Protein AF-A0A7W3SYW3-F1 (afdb_monomer_lite)

pLDDT: mean 71.75, std 15.63, range [24.28, 91.75]

Sequence (359 aa):
MAVTDLGRGGVNYNTADTATRKKITQNQAGIASDDAYRQSEIQRALQVIANREAAGQDTSAQQKYLNVNLGYKAPASTPAATTPTASAAPAVSSNSAASASTSQSSELMGMMRQLATRESTPFSYDANSDPAYQAALQRARTNIDQGNSAAQAEMNRRGILNSTITSDRMGEIASNEMGRVETDVLPSLMQAAYQRYMDQENMKNQQLSNLGSVAQMYINEDQRGIDNTNTRAQLTGYLPGGEEAKGLVNQLMSLKQQAETKGVTAAERTKLSNQADGIRAMLSQMGVDASQYGANVNYNTASQVTPTIRTLAGQQLDMSRNDQAFNQQFSQDQFAYQKARDAISDQQWRAQFDQSVRQ

Secondary structure (DSSP, 8-state):
------TTSS--TTTS-HHHHHHHHHHHHHHHH-HHHHHHHHHHHHHHHHHHHHTT---HHHHHIIIIIS------PPPPP----------------SSSHHHHHHHHHHHHHHHHTS--PPP---GGG-HHHHHHHHHHHHHHHHHHHHHHHHHHHTT-TTSHHHHHHHHHHHHHHHHHIIIIIHHHHHHHHHHHHHHHHHHHHHHHHHHHHHHHHHHHHHHHHHHHHHHHHHHHSEEE--HHHHHHHHHHHHHHHHHHSTT--HHHHHHHHHHHHHHHHHHHHTTB-GGGG-TTS-HHHHTTPPPEEEPHHHHHHHHHHHHHHHHHHHHHHHHHHHHHHHHHHHHHHHHHHHHHTT-

Structure (mmCIF, N/CA/C/O backbone):
data_AF-A0A7W3SYW3-F1
#
_entry.id   AF-A0A7W3SYW3-F1
#
loop_
_atom_site.group_PDB
_atom_site.id
_atom_site.type_symbol
_atom_site.label_atom_id
_atom_site.label_alt_id
_atom_site.label_comp_id
_atom_site.label_asym_id
_atom_site.label_entity_id
_atom_site.label_seq_id
_atom_site.pdbx_PDB_ins_code
_atom_site.Cartn_x
_atom_site.Cartn_y
_atom_site.Cartn_z
_atom_site.occupancy
_atom_site.B_iso_or_equiv
_atom_site.auth_seq_id
_atom_site.auth_comp_id
_atom_site.auth_asym_id
_atom_site.auth_atom_id
_atom_site.pdbx_PDB_model_num
ATOM 1 N N . MET A 1 1 ? -20.371 -1.800 -41.221 1.00 32.12 1 MET A N 1
ATOM 2 C CA . MET A 1 1 ? -20.106 -1.390 -39.827 1.00 32.12 1 MET A CA 1
ATOM 3 C C . MET A 1 1 ? -19.963 -2.658 -39.008 1.00 32.12 1 MET A C 1
ATOM 5 O O . MET A 1 1 ? -20.964 -3.303 -38.730 1.00 32.12 1 MET A O 1
ATOM 9 N N . ALA A 1 2 ? -18.728 -3.098 -38.765 1.00 34.31 2 ALA A N 1
ATOM 10 C CA . ALA A 1 2 ? -18.481 -4.278 -37.946 1.00 34.31 2 ALA A CA 1
ATOM 11 C C . ALA A 1 2 ? -18.710 -3.876 -36.490 1.00 34.31 2 ALA A C 1
ATOM 13 O O . ALA A 1 2 ? -17.993 -3.025 -35.968 1.00 34.31 2 ALA A O 1
ATOM 14 N N . VAL A 1 3 ? -19.749 -4.437 -35.876 1.00 34.75 3 VAL A N 1
ATOM 15 C CA . VAL A 1 3 ? -19.977 -4.332 -34.438 1.00 34.75 3 VAL A CA 1
ATOM 16 C C . VAL A 1 3 ? -18.828 -5.091 -33.787 1.00 34.75 3 VAL A C 1
ATOM 18 O O . VAL A 1 3 ? -18.828 -6.319 -33.739 1.00 34.75 3 VAL A O 1
ATOM 21 N N . THR A 1 4 ? -17.786 -4.368 -33.383 1.00 40.31 4 THR A N 1
ATOM 22 C CA . THR A 1 4 ? -16.773 -4.886 -32.475 1.00 40.31 4 THR A CA 1
ATOM 23 C C . THR A 1 4 ? -17.491 -5.185 -31.174 1.00 40.31 4 THR A C 1
ATOM 25 O O . THR A 1 4 ? -17.784 -4.289 -30.385 1.00 40.31 4 THR A O 1
ATOM 28 N N . ASP A 1 5 ? -17.818 -6.460 -30.992 1.00 40.66 5 ASP A N 1
ATOM 29 C CA . ASP A 1 5 ? -18.318 -7.042 -29.754 1.00 40.66 5 ASP A CA 1
ATOM 30 C C . ASP A 1 5 ? -17.212 -6.966 -28.684 1.00 40.66 5 ASP A C 1
ATOM 32 O O . ASP A 1 5 ? -16.560 -7.939 -28.321 1.00 40.66 5 ASP A O 1
ATOM 36 N N . LEU A 1 6 ? -16.934 -5.739 -28.236 1.00 41.66 6 LEU A N 1
ATOM 37 C CA . LEU A 1 6 ? -16.153 -5.399 -27.047 1.00 41.66 6 LEU A CA 1
ATOM 38 C C . LEU A 1 6 ? -17.048 -5.446 -25.795 1.00 41.66 6 LEU A C 1
ATOM 40 O O . LEU A 1 6 ? -16.691 -4.908 -24.742 1.00 41.66 6 LEU A O 1
ATOM 44 N N . GLY A 1 7 ? -18.219 -6.083 -25.900 1.00 38.66 7 GLY A N 1
ATOM 45 C CA . GLY A 1 7 ? -19.102 -6.350 -24.782 1.00 38.66 7 GLY A CA 1
ATOM 46 C C . GLY A 1 7 ? -18.406 -7.309 -23.828 1.00 38.66 7 GLY A C 1
ATOM 47 O O . GLY A 1 7 ? -18.188 -8.469 -24.161 1.00 38.66 7 GLY A O 1
ATOM 48 N N . ARG A 1 8 ? -18.090 -6.820 -22.624 1.00 45.81 8 ARG A N 1
ATOM 49 C CA . ARG A 1 8 ? -17.378 -7.507 -21.525 1.00 45.81 8 ARG A CA 1
ATOM 50 C C . ARG A 1 8 ? -15.861 -7.381 -21.522 1.00 45.81 8 ARG A C 1
ATOM 52 O O . ARG A 1 8 ? -15.195 -8.178 -20.882 1.00 45.81 8 ARG A O 1
ATOM 59 N N . GLY A 1 9 ? -15.282 -6.384 -22.188 1.00 48.09 9 GLY A N 1
ATOM 60 C CA . GLY A 1 9 ? -13.944 -5.902 -21.825 1.00 48.09 9 GLY A CA 1
ATOM 61 C C . GLY A 1 9 ? -12.763 -6.863 -22.017 1.00 48.09 9 GLY A C 1
ATOM 62 O O . GLY A 1 9 ? -11.658 -6.503 -21.626 1.00 48.09 9 GLY A O 1
ATOM 63 N N . GLY A 1 10 ? -12.940 -8.032 -22.628 1.00 54.31 10 GLY A N 1
ATOM 64 C CA . GLY A 1 10 ? -11.870 -8.981 -22.932 1.00 54.31 10 GLY A CA 1
ATOM 65 C C . GLY A 1 10 ? -11.863 -9.357 -24.410 1.00 54.31 10 GLY A C 1
ATOM 66 O O . GLY A 1 10 ? -12.911 -9.413 -25.046 1.00 54.31 10 GLY A O 1
ATOM 67 N N . VAL A 1 11 ? -10.680 -9.631 -24.962 1.00 58.94 11 VAL A N 1
ATOM 68 C CA . VAL A 1 11 ? -10.555 -10.178 -26.319 1.00 58.94 11 VAL A CA 1
ATOM 69 C C . VAL A 1 11 ? -10.952 -11.657 -26.275 1.00 58.94 11 VAL A C 1
ATOM 71 O O . VAL A 1 11 ? -10.325 -12.449 -25.571 1.00 58.94 11 VAL A O 1
ATOM 74 N N . ASN A 1 12 ? -11.984 -12.046 -27.022 1.00 60.69 12 ASN A N 1
ATOM 75 C CA . ASN A 1 12 ? -12.376 -13.447 -27.141 1.00 60.69 12 ASN A CA 1
ATOM 76 C C . ASN A 1 12 ? -11.367 -14.204 -28.022 1.00 60.69 12 ASN A C 1
ATOM 78 O O . ASN A 1 12 ? -11.174 -13.882 -29.192 1.00 60.69 12 ASN A O 1
ATOM 82 N N . TYR A 1 13 ? -10.728 -15.232 -27.460 1.00 55.62 13 TYR A N 1
ATOM 83 C CA . TYR A 1 13 ? -9.686 -16.017 -28.133 1.00 55.62 13 TYR A CA 1
ATOM 84 C C . TYR A 1 13 ? -10.176 -16.679 -29.433 1.00 55.62 13 TYR A C 1
ATOM 86 O O . TYR A 1 13 ? -9.399 -16.859 -30.370 1.00 55.62 13 TYR A O 1
ATOM 94 N N . ASN A 1 14 ? -11.475 -16.986 -29.513 1.00 59.25 14 ASN A N 1
ATOM 95 C CA . ASN A 1 14 ? -12.087 -17.634 -30.672 1.00 59.25 14 ASN A CA 1
ATOM 96 C C . ASN A 1 14 ? -12.361 -16.663 -31.829 1.00 59.25 14 ASN A C 1
ATOM 98 O O . ASN A 1 14 ? -12.508 -17.105 -32.965 1.00 59.25 14 ASN A O 1
ATOM 102 N N . THR A 1 15 ? -12.416 -15.356 -31.557 1.00 65.00 15 THR A N 1
ATOM 103 C CA . THR A 1 15 ? -12.698 -14.312 -32.557 1.00 65.00 15 THR A CA 1
ATOM 104 C C . THR A 1 15 ? -11.534 -13.335 -32.748 1.00 65.00 15 THR A C 1
ATOM 106 O O . THR A 1 15 ? -11.613 -12.440 -33.586 1.00 65.00 15 THR A O 1
ATOM 109 N N . ALA A 1 16 ? -10.448 -13.501 -31.990 1.00 66.12 16 ALA A N 1
ATOM 110 C CA . ALA A 1 16 ? -9.238 -12.700 -32.092 1.00 66.12 16 ALA A CA 1
ATOM 111 C C . ALA A 1 16 ? -8.455 -13.005 -33.377 1.00 66.12 16 ALA A C 1
ATOM 113 O O . ALA A 1 16 ? -8.306 -14.162 -33.784 1.00 66.12 16 ALA A O 1
ATOM 114 N N . ASP A 1 17 ? -7.881 -11.966 -33.982 1.00 78.56 17 ASP A N 1
ATOM 115 C CA . ASP A 1 17 ? -6.981 -12.131 -35.119 1.00 78.56 17 ASP A CA 1
ATOM 116 C C . ASP A 1 17 ? -5.705 -12.916 -34.744 1.00 78.56 17 ASP A C 1
ATOM 118 O O . ASP A 1 17 ? -5.352 -13.139 -33.579 1.00 78.56 17 ASP A O 1
ATOM 122 N N . THR A 1 18 ? -4.993 -13.394 -35.761 1.00 75.00 18 THR A N 1
ATOM 123 C CA . THR A 1 18 ? -3.799 -14.233 -35.579 1.00 75.00 18 THR A CA 1
ATOM 124 C C . THR A 1 18 ? -2.678 -13.511 -34.821 1.00 75.00 18 THR A C 1
ATOM 126 O O . THR A 1 18 ? -1.959 -14.145 -34.047 1.00 75.00 18 THR A O 1
ATOM 129 N N . ALA A 1 19 ? -2.551 -12.189 -34.974 1.00 71.31 19 ALA A N 1
ATOM 130 C CA . ALA A 1 19 ? -1.538 -11.399 -34.276 1.00 71.31 19 ALA A CA 1
ATOM 131 C C . ALA A 1 19 ? -1.844 -11.289 -32.773 1.00 71.31 19 ALA A C 1
ATOM 133 O O . ALA A 1 19 ? -0.957 -11.459 -31.934 1.00 71.31 19 ALA A O 1
ATOM 134 N N . THR A 1 20 ? -3.109 -11.072 -32.426 1.00 66.88 20 THR A N 1
ATOM 135 C CA . THR A 1 20 ? -3.595 -10.973 -31.049 1.00 66.88 20 THR A CA 1
ATOM 136 C C . THR A 1 20 ? -3.506 -12.313 -30.331 1.00 66.88 20 THR A C 1
ATOM 138 O O . THR A 1 20 ? -3.018 -12.370 -29.204 1.00 66.88 20 THR A O 1
ATOM 141 N N . ARG A 1 21 ? -3.853 -13.423 -30.995 1.00 69.69 21 ARG A N 1
ATOM 142 C CA . ARG A 1 21 ? -3.674 -14.774 -30.428 1.00 69.69 21 ARG A CA 1
ATOM 143 C C . ARG A 1 21 ? -2.210 -15.096 -30.127 1.00 69.69 21 ARG A C 1
ATOM 145 O O . ARG A 1 21 ? -1.913 -15.659 -29.070 1.00 69.69 21 ARG A O 1
ATOM 152 N N . LYS A 1 22 ? -1.280 -14.686 -31.000 1.00 72.12 22 LYS A N 1
ATOM 153 C CA . LYS A 1 22 ? 0.166 -14.845 -30.765 1.00 72.12 22 LYS A CA 1
ATOM 154 C C . LYS A 1 22 ? 0.624 -14.058 -29.534 1.00 72.12 22 LYS A C 1
ATOM 156 O O . LYS A 1 22 ? 1.328 -14.617 -28.698 1.00 72.12 22 LYS A O 1
ATOM 161 N N . LYS A 1 23 ? 0.170 -12.809 -29.380 1.00 69.50 23 LYS A N 1
ATOM 162 C CA . LYS A 1 23 ? 0.465 -11.982 -28.196 1.00 69.50 23 LYS A CA 1
ATOM 163 C C . LYS A 1 23 ? -0.094 -12.587 -26.907 1.00 69.50 23 LYS A C 1
ATOM 165 O O . LYS A 1 23 ? 0.620 -12.629 -25.914 1.00 69.50 23 LYS A O 1
ATOM 170 N N . ILE A 1 24 ? -1.325 -13.105 -26.923 1.00 69.31 24 ILE A N 1
ATOM 171 C CA . ILE A 1 24 ? -1.926 -13.768 -25.751 1.00 69.31 24 ILE A CA 1
ATOM 172 C C . ILE A 1 24 ? -1.120 -15.014 -25.361 1.00 69.31 24 ILE A C 1
ATOM 174 O O . ILE A 1 24 ? -0.845 -15.221 -24.185 1.00 69.31 24 ILE A O 1
ATOM 178 N N . THR A 1 25 ? -0.696 -15.808 -26.346 1.00 72.81 25 THR A N 1
ATOM 179 C CA . THR A 1 25 ? 0.091 -17.030 -26.113 1.00 72.81 25 THR A CA 1
ATOM 180 C C . THR A 1 25 ? 1.483 -16.711 -25.558 1.00 72.81 25 THR A C 1
ATOM 182 O O . THR A 1 25 ? 1.942 -17.363 -24.626 1.00 72.81 25 THR A O 1
ATOM 185 N N . GLN A 1 26 ? 2.143 -15.670 -26.078 1.00 72.31 26 GLN A N 1
ATOM 186 C CA . GLN A 1 26 ? 3.425 -15.189 -25.547 1.00 72.31 26 GLN A CA 1
ATOM 187 C C . GLN A 1 26 ? 3.291 -14.657 -24.118 1.00 72.31 26 GLN A C 1
ATOM 189 O O . GLN A 1 26 ? 4.137 -14.943 -23.277 1.00 72.31 26 GLN A O 1
ATOM 194 N N . ASN A 1 27 ? 2.214 -13.927 -23.833 1.00 70.56 27 ASN A N 1
ATOM 195 C CA . ASN A 1 27 ? 1.951 -13.391 -22.503 1.00 70.56 27 ASN A CA 1
ATOM 196 C C . ASN A 1 27 ? 1.658 -14.526 -21.496 1.00 70.56 27 ASN A C 1
ATOM 198 O O . ASN A 1 27 ? 2.232 -14.556 -20.414 1.00 70.56 27 ASN A O 1
ATOM 202 N N . GLN A 1 28 ? 0.882 -15.546 -21.887 1.00 75.12 28 GLN A N 1
ATOM 203 C CA . GLN A 1 28 ? 0.682 -16.756 -21.072 1.00 75.12 28 GLN A CA 1
ATOM 204 C C . GLN A 1 28 ? 1.984 -17.516 -20.791 1.00 75.12 28 GLN A C 1
ATOM 206 O O . GLN A 1 28 ? 2.173 -17.989 -19.673 1.00 75.12 28 GLN A O 1
ATOM 211 N N . ALA A 1 29 ? 2.887 -17.612 -21.772 1.00 74.75 29 ALA A N 1
ATOM 212 C CA . ALA A 1 29 ? 4.195 -18.228 -21.565 1.00 74.75 29 ALA A CA 1
ATOM 213 C C . ALA A 1 29 ? 5.039 -17.431 -20.555 1.00 74.75 29 ALA A C 1
ATOM 215 O O . ALA A 1 29 ? 5.597 -18.029 -19.640 1.00 74.75 29 ALA A O 1
ATOM 216 N N . GLY A 1 30 ? 5.056 -16.097 -20.665 1.00 72.75 30 GLY A N 1
ATOM 217 C CA . GLY A 1 30 ? 5.763 -15.220 -19.726 1.00 72.75 30 GLY A CA 1
ATOM 218 C C . GLY A 1 30 ? 5.229 -15.312 -18.294 1.00 72.75 30 GLY A C 1
ATOM 219 O O . GLY A 1 30 ? 6.011 -15.384 -17.352 1.00 72.75 30 GLY A O 1
ATOM 220 N N . ILE A 1 31 ? 3.903 -15.389 -18.124 1.00 75.44 31 ILE A N 1
ATOM 221 C CA . ILE A 1 31 ? 3.254 -15.542 -16.807 1.00 75.44 31 ILE A CA 1
ATOM 222 C C . ILE A 1 31 ? 3.650 -16.859 -16.124 1.00 75.44 31 ILE A C 1
ATOM 224 O O . ILE A 1 31 ? 3.749 -16.906 -14.898 1.00 75.44 31 ILE A O 1
ATOM 228 N N . ALA A 1 32 ? 3.857 -17.927 -16.898 1.00 74.38 32 ALA A N 1
ATOM 229 C CA . ALA A 1 32 ? 4.222 -19.237 -16.368 1.00 74.38 32 ALA A CA 1
ATOM 230 C C . ALA A 1 32 ? 5.722 -19.372 -16.053 1.00 74.38 32 ALA A C 1
ATOM 232 O O . ALA A 1 32 ? 6.082 -20.177 -15.197 1.00 74.38 32 ALA A O 1
ATOM 233 N N . SER A 1 33 ? 6.590 -18.625 -16.746 1.00 74.56 33 SER A N 1
ATOM 234 C CA . SER A 1 33 ? 8.047 -18.788 -16.649 1.00 74.56 33 SER A CA 1
ATOM 235 C C . SER A 1 33 ? 8.759 -17.762 -15.766 1.00 74.56 33 SER A C 1
ATOM 237 O O . SER A 1 33 ? 9.886 -18.026 -15.357 1.00 74.56 33 SER A O 1
ATOM 239 N N . ASP A 1 34 ? 8.156 -16.596 -15.512 1.00 80.44 34 ASP A N 1
ATOM 240 C CA . ASP A 1 34 ? 8.816 -15.477 -14.831 1.00 80.44 34 ASP A CA 1
ATOM 241 C C . ASP A 1 34 ? 7.901 -14.834 -13.772 1.00 80.44 34 ASP A C 1
ATOM 243 O O . ASP A 1 34 ? 6.880 -14.206 -14.070 1.00 80.44 34 ASP A O 1
ATOM 247 N N . ASP A 1 35 ? 8.294 -14.977 -12.504 1.00 74.31 35 ASP A N 1
ATOM 248 C CA . ASP A 1 35 ? 7.574 -14.413 -11.363 1.00 74.31 35 ASP A CA 1
ATOM 249 C C . ASP A 1 35 ? 7.581 -12.873 -11.361 1.00 74.31 35 ASP A C 1
ATOM 251 O O . ASP A 1 35 ? 6.582 -12.266 -10.967 1.00 74.31 35 ASP A O 1
ATOM 255 N N . ALA A 1 36 ? 8.658 -12.226 -11.821 1.00 69.69 36 ALA A N 1
ATOM 256 C CA . ALA A 1 36 ? 8.734 -10.768 -11.918 1.00 69.69 36 ALA A CA 1
ATOM 257 C C . ALA A 1 36 ? 7.803 -10.250 -13.021 1.00 69.69 36 ALA A C 1
ATOM 259 O O . ALA A 1 36 ? 7.072 -9.274 -12.821 1.00 69.69 36 ALA A O 1
ATOM 260 N N . TYR A 1 37 ? 7.750 -10.959 -14.151 1.00 74.06 37 TYR A N 1
ATOM 261 C CA . TYR A 1 37 ? 6.786 -10.681 -15.212 1.00 74.06 37 TYR A CA 1
ATOM 262 C C . TYR A 1 37 ? 5.343 -10.832 -14.709 1.00 74.06 37 TYR A C 1
ATOM 264 O O . TYR A 1 37 ? 4.529 -9.924 -14.896 1.00 74.06 37 TYR A O 1
ATOM 272 N N . ARG A 1 38 ? 5.035 -11.912 -13.974 1.00 78.44 38 ARG A N 1
ATOM 273 C CA . ARG A 1 38 ? 3.713 -12.121 -13.358 1.00 78.44 38 ARG A CA 1
ATOM 274 C C . ARG A 1 38 ? 3.327 -10.980 -12.409 1.00 78.44 38 ARG A C 1
ATOM 276 O O . ARG A 1 38 ? 2.192 -10.514 -12.470 1.00 78.44 38 ARG A O 1
ATOM 283 N N . GLN A 1 39 ? 4.246 -10.501 -11.567 1.00 71.69 39 GLN A N 1
ATOM 284 C CA . GLN A 1 39 ? 3.990 -9.363 -10.670 1.00 71.69 39 GLN A CA 1
ATOM 285 C C . GLN A 1 39 ? 3.714 -8.064 -11.442 1.00 71.69 39 GLN A C 1
ATOM 287 O O . GLN A 1 39 ? 2.766 -7.345 -11.119 1.00 71.69 39 GLN A O 1
ATOM 292 N N . SER A 1 40 ? 4.478 -7.792 -12.504 1.00 74.56 40 SER A N 1
ATOM 293 C CA . SER A 1 40 ? 4.250 -6.620 -13.361 1.00 74.56 40 SER A CA 1
ATOM 294 C C . SER A 1 40 ? 2.883 -6.667 -14.064 1.00 74.56 40 SER A C 1
ATOM 296 O O . SER A 1 40 ? 2.182 -5.658 -14.166 1.00 74.56 40 SER A O 1
ATOM 298 N N . GLU A 1 41 ? 2.447 -7.861 -14.472 1.00 77.88 41 GLU A N 1
ATOM 299 C CA . GLU A 1 41 ? 1.170 -8.077 -15.149 1.00 77.88 41 GLU A CA 1
ATOM 300 C C . GLU A 1 41 ? -0.022 -7.960 -14.177 1.00 77.88 41 GLU A C 1
ATOM 302 O O . GLU A 1 41 ? -1.067 -7.423 -14.553 1.00 77.88 41 GLU A O 1
ATOM 307 N N . ILE A 1 42 ? 0.145 -8.372 -12.911 1.00 79.00 42 ILE A N 1
ATOM 308 C CA . ILE A 1 42 ? -0.819 -8.134 -11.820 1.00 79.00 42 ILE A CA 1
ATOM 309 C C . ILE A 1 42 ? -1.017 -6.632 -11.590 1.00 79.00 42 ILE A C 1
ATOM 311 O O . ILE A 1 42 ? -2.155 -6.161 -11.567 1.00 79.00 42 ILE A O 1
ATOM 315 N N . GLN A 1 43 ? 0.072 -5.865 -11.469 1.00 76.25 43 GLN A N 1
ATOM 316 C CA . GLN A 1 43 ? 0.001 -4.413 -11.269 1.00 76.25 43 GLN A CA 1
ATOM 317 C C . GLN A 1 43 ? -0.681 -3.712 -12.448 1.00 76.25 43 GLN A C 1
ATOM 319 O O . GLN A 1 43 ? -1.581 -2.892 -12.250 1.00 76.25 43 GLN A O 1
ATOM 324 N N . ARG A 1 44 ? -0.328 -4.094 -13.683 1.00 80.19 44 ARG A N 1
ATOM 325 C CA . ARG A 1 44 ? -0.975 -3.560 -14.887 1.00 80.19 44 ARG A CA 1
ATOM 326 C C . ARG A 1 44 ? -2.472 -3.872 -14.907 1.00 80.19 44 ARG A C 1
ATOM 328 O O . ARG A 1 44 ? -3.276 -3.005 -15.241 1.00 80.19 44 ARG A O 1
ATOM 335 N N . ALA A 1 45 ? -2.862 -5.101 -14.565 1.00 78.12 45 ALA A N 1
ATOM 336 C CA . ALA A 1 45 ? -4.263 -5.512 -14.537 1.00 78.12 45 ALA A CA 1
ATOM 337 C C . ALA A 1 45 ? -5.076 -4.739 -13.483 1.00 78.12 45 ALA A C 1
ATOM 339 O O . ALA A 1 45 ? -6.180 -4.290 -13.794 1.00 78.12 45 ALA A O 1
ATOM 340 N N . LEU A 1 46 ? -4.518 -4.508 -12.290 1.00 78.50 46 LEU A N 1
ATOM 341 C CA . LEU A 1 46 ? -5.139 -3.681 -11.248 1.00 78.50 46 LEU A CA 1
ATOM 342 C C . LEU A 1 46 ? -5.342 -2.229 -11.703 1.00 78.50 46 LEU A C 1
ATOM 344 O O . LEU A 1 46 ? -6.426 -1.677 -11.524 1.00 78.50 46 LEU A O 1
ATOM 348 N N . GLN A 1 47 ? -4.347 -1.630 -12.362 1.00 75.88 47 GLN A N 1
ATOM 349 C CA . GLN A 1 47 ? -4.453 -0.262 -12.879 1.00 75.88 47 GLN A CA 1
ATOM 350 C C . GLN A 1 47 ? -5.533 -0.136 -13.964 1.00 75.88 47 GLN A C 1
ATOM 352 O O . GLN A 1 47 ? -6.288 0.836 -13.994 1.00 75.88 47 GLN A O 1
ATOM 357 N N . VAL A 1 48 ? -5.656 -1.138 -14.840 1.00 78.00 48 VAL A N 1
ATOM 358 C CA . VAL A 1 48 ? -6.715 -1.170 -15.860 1.00 78.00 48 VAL A CA 1
ATOM 359 C C . VAL A 1 48 ? -8.099 -1.307 -15.219 1.00 78.00 48 VAL A C 1
ATOM 361 O O . VAL A 1 48 ? -9.033 -0.660 -15.688 1.00 78.00 48 VAL A O 1
ATOM 364 N N . ILE A 1 49 ? -8.244 -2.111 -14.161 1.00 76.25 49 ILE A N 1
ATOM 365 C CA . ILE A 1 49 ? -9.507 -2.229 -13.413 1.00 76.25 49 ILE A CA 1
ATOM 366 C C . ILE A 1 49 ? -9.880 -0.882 -12.795 1.00 76.25 49 ILE A C 1
ATOM 368 O O . ILE A 1 49 ? -10.981 -0.407 -13.051 1.00 76.25 49 ILE A O 1
ATOM 372 N N . ALA A 1 50 ? -8.953 -0.227 -12.091 1.00 73.00 50 ALA A N 1
ATOM 373 C CA . ALA A 1 50 ? -9.197 1.073 -11.466 1.00 73.00 50 ALA A CA 1
ATOM 374 C C . ALA A 1 50 ? -9.603 2.151 -12.490 1.00 73.00 50 ALA A C 1
ATOM 376 O O . ALA A 1 50 ? -10.572 2.878 -12.283 1.00 73.00 50 ALA A O 1
ATOM 377 N N . ASN A 1 51 ? -8.920 2.211 -13.639 1.00 70.19 51 ASN A N 1
ATOM 378 C CA . ASN A 1 51 ? -9.246 3.161 -14.708 1.00 70.19 51 ASN A CA 1
ATOM 379 C C . ASN A 1 51 ? -10.624 2.893 -15.332 1.00 70.19 51 ASN A C 1
ATOM 381 O O . ASN A 1 51 ? -11.351 3.830 -15.662 1.00 70.19 51 ASN A O 1
ATOM 385 N N . ARG A 1 52 ? -10.995 1.618 -15.503 1.00 78.62 52 ARG A N 1
ATOM 386 C CA . ARG A 1 52 ? -12.303 1.227 -16.048 1.00 78.62 52 ARG A CA 1
ATOM 387 C C . ARG A 1 52 ? -13.428 1.467 -15.046 1.00 78.62 52 ARG A C 1
ATOM 389 O O . ARG A 1 52 ? -14.470 1.967 -15.451 1.00 78.62 52 ARG A O 1
ATOM 396 N N . GLU A 1 53 ? -13.207 1.190 -13.763 1.00 76.06 53 GLU A N 1
ATOM 397 C CA . GLU A 1 53 ? -14.146 1.513 -12.681 1.00 76.06 53 GLU A CA 1
ATOM 398 C C . GLU A 1 53 ? -14.388 3.021 -12.587 1.00 76.06 53 GLU A C 1
ATOM 400 O O . GLU A 1 53 ? -15.540 3.450 -12.559 1.00 76.06 53 GLU A O 1
ATOM 405 N N . ALA A 1 54 ? -13.329 3.836 -12.653 1.00 64.44 54 ALA A N 1
ATOM 406 C CA . ALA A 1 54 ? -13.445 5.294 -12.692 1.00 64.44 54 ALA A CA 1
ATOM 407 C C . ALA A 1 54 ? -14.215 5.800 -13.928 1.00 64.44 54 ALA A C 1
ATOM 409 O O . ALA A 1 54 ? -14.907 6.814 -13.859 1.00 64.44 54 ALA A O 1
ATOM 410 N N . ALA A 1 55 ? -14.132 5.080 -15.050 1.00 70.56 55 ALA A N 1
ATOM 411 C CA . ALA A 1 55 ? -14.879 5.367 -16.273 1.00 70.56 55 ALA A CA 1
ATOM 412 C C . ALA A 1 55 ? -16.293 4.743 -16.306 1.00 70.56 55 ALA A C 1
ATOM 414 O O . ALA A 1 55 ? -16.976 4.851 -17.326 1.00 70.56 55 ALA A O 1
ATOM 415 N N . GLY A 1 56 ? -16.732 4.062 -15.237 1.00 69.94 56 GLY A N 1
ATOM 416 C CA . GLY A 1 56 ? -18.025 3.369 -15.177 1.00 69.94 56 GLY A CA 1
ATOM 417 C C . GLY A 1 56 ? -18.153 2.189 -16.150 1.00 69.94 56 GLY A C 1
ATOM 418 O O . GLY A 1 56 ? -19.258 1.813 -16.537 1.00 69.94 56 GLY A O 1
ATOM 419 N N . GLN A 1 57 ? -17.029 1.627 -16.595 1.00 69.25 57 GLN A N 1
ATOM 420 C CA . GLN A 1 57 ? -16.967 0.523 -17.548 1.00 69.25 57 GLN A CA 1
ATOM 421 C C . GLN A 1 57 ? -16.933 -0.832 -16.830 1.00 69.25 57 GLN A C 1
ATOM 423 O O . GLN A 1 57 ? -16.354 -0.970 -15.758 1.00 69.25 57 GLN A O 1
ATOM 428 N N . ASP A 1 58 ? -17.491 -1.866 -17.464 1.00 64.50 58 ASP A N 1
ATOM 429 C CA . ASP A 1 58 ? -17.454 -3.245 -16.956 1.00 64.50 58 ASP A CA 1
ATOM 430 C C . ASP A 1 58 ? -16.004 -3.745 -16.801 1.00 64.50 58 ASP A C 1
ATOM 432 O O . ASP A 1 58 ? -15.202 -3.634 -17.738 1.00 64.50 58 ASP A O 1
ATOM 436 N N . THR A 1 59 ? -15.677 -4.298 -15.631 1.00 77.38 59 THR A N 1
ATOM 437 C CA . THR A 1 59 ? -14.357 -4.835 -15.258 1.00 77.38 59 THR A CA 1
ATOM 438 C C . THR A 1 59 ? -14.331 -6.352 -15.080 1.00 77.38 59 THR A C 1
ATOM 440 O O . THR A 1 59 ? -13.281 -6.918 -14.768 1.00 77.38 59 THR A O 1
ATOM 443 N N . SER A 1 60 ? -15.445 -7.045 -15.322 1.00 74.31 60 SER A N 1
ATOM 444 C CA . SER A 1 60 ? -15.600 -8.479 -15.049 1.00 74.31 60 SER A CA 1
ATOM 445 C C . SER A 1 60 ? -14.559 -9.365 -15.750 1.00 74.31 60 SER A C 1
ATOM 447 O O . SER A 1 60 ? -14.047 -10.316 -15.154 1.00 74.31 60 SER A O 1
ATOM 449 N N . ALA A 1 61 ? -14.172 -9.051 -16.991 1.00 68.62 61 ALA A N 1
ATOM 450 C CA . ALA A 1 61 ? -13.130 -9.803 -17.695 1.00 68.62 61 ALA A CA 1
ATOM 451 C C . ALA A 1 61 ? -11.726 -9.549 -17.140 1.00 68.62 61 ALA A C 1
ATOM 453 O O . ALA A 1 61 ? -10.932 -10.487 -17.045 1.00 68.62 61 ALA A O 1
ATOM 454 N N . GLN A 1 62 ? -11.418 -8.313 -16.746 1.00 74.19 62 GLN A N 1
ATOM 455 C CA . GLN A 1 62 ? -10.148 -7.968 -16.112 1.00 74.19 62 GLN A CA 1
ATOM 456 C C . GLN A 1 62 ? -10.027 -8.631 -14.740 1.00 74.19 62 GLN A C 1
ATOM 458 O O . GLN A 1 62 ? -8.987 -9.207 -14.432 1.00 74.19 62 GLN A O 1
ATOM 463 N N . GLN A 1 63 ? -11.105 -8.622 -13.953 1.00 74.62 63 GLN A N 1
ATOM 464 C CA . GLN A 1 63 ? -11.175 -9.309 -12.664 1.00 74.62 63 GLN A CA 1
ATOM 465 C C . GLN A 1 63 ? -11.023 -10.828 -12.833 1.00 74.62 63 GLN A C 1
ATOM 467 O O . GLN A 1 63 ? -10.294 -11.468 -12.077 1.00 74.62 63 GLN A O 1
ATOM 472 N N . LYS A 1 64 ? -11.639 -11.420 -13.865 1.00 77.00 64 LYS A N 1
ATOM 473 C CA . LYS A 1 64 ? -11.456 -12.843 -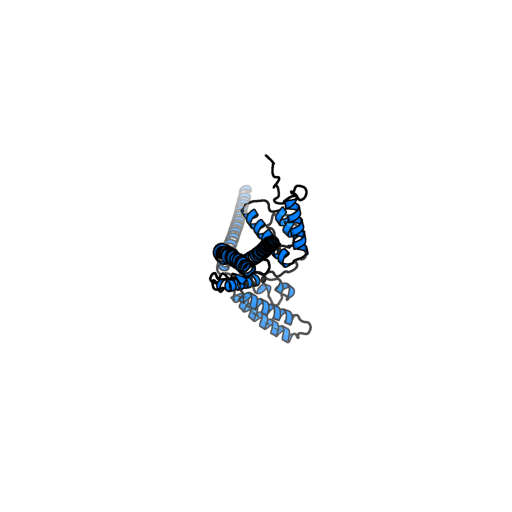14.187 1.00 77.00 64 LYS A CA 1
ATOM 474 C C . LYS A 1 64 ? -10.012 -13.158 -14.578 1.00 77.00 64 LYS A C 1
ATOM 476 O O . LYS A 1 64 ? -9.468 -14.143 -14.095 1.00 77.00 64 LYS A O 1
ATOM 481 N N . TYR A 1 65 ? -9.388 -12.338 -15.420 1.00 77.75 65 TYR A N 1
ATOM 482 C CA . TYR A 1 65 ? -7.984 -12.509 -15.806 1.00 77.75 65 TYR A CA 1
ATOM 483 C C . TYR A 1 65 ? -7.050 -12.427 -14.591 1.00 77.75 65 TYR A C 1
ATOM 485 O O . TYR A 1 65 ? -6.202 -13.296 -14.398 1.00 77.75 65 TYR A O 1
ATOM 493 N N . LEU A 1 66 ? -7.269 -11.436 -13.728 1.00 79.38 66 LEU A N 1
ATOM 494 C CA . LEU A 1 66 ? -6.512 -11.234 -12.500 1.00 79.38 66 LEU A CA 1
ATOM 495 C C . LEU A 1 66 ? -6.633 -12.438 -11.544 1.00 79.38 66 LEU A C 1
ATOM 497 O O . LEU A 1 66 ? -5.624 -12.980 -11.094 1.00 79.38 66 LEU A O 1
ATOM 501 N N . ASN A 1 67 ? -7.853 -12.921 -11.301 1.00 75.62 67 ASN A N 1
ATOM 502 C CA . ASN A 1 67 ? -8.102 -13.982 -10.322 1.00 75.62 67 ASN A CA 1
ATOM 503 C C . ASN A 1 67 ? -7.798 -15.395 -10.852 1.00 75.62 67 ASN A C 1
ATOM 505 O O . ASN A 1 67 ? -7.308 -16.240 -10.107 1.00 75.62 67 ASN A O 1
ATOM 509 N N . VAL A 1 68 ? -8.109 -15.674 -12.123 1.00 74.44 68 VAL A N 1
ATOM 510 C CA . VAL A 1 68 ? -8.025 -17.027 -12.706 1.00 74.44 68 VAL A CA 1
ATOM 511 C C . VAL A 1 68 ? -6.686 -17.268 -13.395 1.00 74.44 68 VAL A C 1
ATOM 513 O O . VAL A 1 68 ? -6.116 -18.343 -13.238 1.00 74.44 68 VAL A O 1
ATOM 516 N N . ASN A 1 69 ? -6.169 -16.290 -14.144 1.00 73.88 69 ASN A N 1
ATOM 517 C CA . ASN A 1 69 ? -4.963 -16.486 -14.954 1.00 73.88 69 ASN A CA 1
ATOM 518 C C . ASN A 1 69 ? -3.690 -16.063 -14.215 1.00 73.88 69 ASN A C 1
ATOM 520 O O . ASN A 1 69 ? -2.662 -16.712 -14.370 1.00 73.88 69 ASN A O 1
ATOM 524 N N . LEU A 1 70 ? -3.752 -14.989 -13.422 1.00 75.00 70 LEU A N 1
ATOM 525 C CA . LEU A 1 70 ? -2.604 -14.487 -12.657 1.00 75.00 70 LEU A CA 1
ATOM 526 C C . LEU A 1 70 ? -2.561 -15.017 -11.216 1.00 75.00 70 LEU A C 1
ATOM 528 O O . LEU A 1 70 ? -1.578 -14.795 -10.513 1.00 75.00 70 LEU A O 1
ATOM 532 N N . GLY A 1 71 ? -3.612 -15.719 -10.774 1.00 72.12 71 GLY A N 1
ATOM 533 C CA . GLY A 1 71 ? -3.711 -16.284 -9.425 1.00 72.12 71 GLY A CA 1
ATOM 534 C C . GLY A 1 71 ? -3.739 -15.230 -8.316 1.00 72.12 71 GLY A C 1
ATOM 535 O O . GLY A 1 71 ? -3.502 -15.556 -7.152 1.00 72.12 71 GLY A O 1
ATOM 536 N N . TYR A 1 72 ? -4.008 -13.969 -8.660 1.00 67.50 72 TYR A N 1
ATOM 537 C CA . TYR A 1 72 ? -4.070 -12.890 -7.691 1.00 67.50 72 TYR A CA 1
ATOM 538 C C . TYR A 1 72 ? -5.279 -13.099 -6.784 1.00 67.50 72 TYR A C 1
ATOM 540 O O . TYR A 1 72 ? -6.418 -13.208 -7.238 1.00 67.50 72 TYR A O 1
ATOM 548 N N . LYS A 1 73 ? -5.027 -13.149 -5.478 1.00 65.62 73 LYS A N 1
ATOM 549 C CA .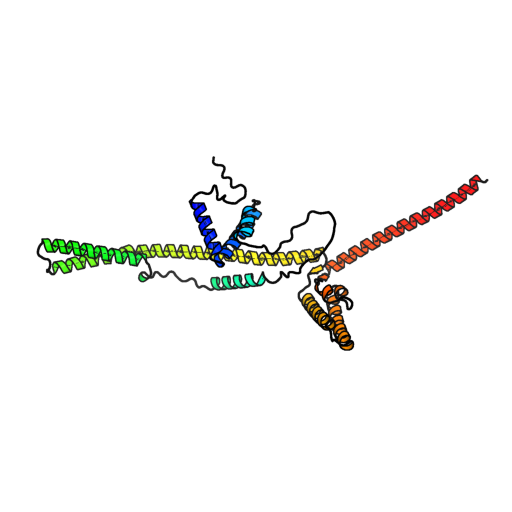 LYS A 1 73 ? -6.071 -13.057 -4.467 1.00 65.62 73 LYS A CA 1
ATOM 550 C C . LYS A 1 73 ? -6.007 -11.661 -3.885 1.00 65.62 73 LYS A C 1
ATOM 552 O O . LYS A 1 73 ? -5.024 -11.320 -3.231 1.00 65.62 73 LYS A O 1
ATOM 557 N N . ALA A 1 74 ? -7.046 -10.870 -4.142 1.00 55.41 74 ALA A N 1
ATOM 558 C CA . ALA A 1 74 ? -7.192 -9.583 -3.485 1.00 55.41 74 ALA A CA 1
ATOM 559 C C . ALA A 1 74 ? -7.077 -9.786 -1.961 1.00 55.41 74 ALA A C 1
ATOM 561 O O . ALA A 1 74 ? -7.674 -10.736 -1.436 1.00 55.41 74 ALA A O 1
ATOM 562 N N . PRO A 1 75 ? -6.324 -8.939 -1.239 1.00 45.41 75 PRO A N 1
ATOM 563 C CA . PRO A 1 75 ? -6.440 -8.886 0.210 1.00 45.41 75 PRO A CA 1
ATOM 564 C C . PRO A 1 75 ? -7.908 -8.580 0.516 1.00 45.41 75 PRO A C 1
ATOM 566 O O . PRO A 1 75 ? -8.445 -7.600 0.008 1.00 45.41 75 PRO A O 1
ATOM 569 N N . ALA A 1 76 ? -8.577 -9.492 1.225 1.00 32.22 76 ALA A N 1
ATOM 570 C CA . ALA A 1 76 ? -10.032 -9.540 1.322 1.00 32.22 76 ALA A CA 1
ATOM 571 C C . ALA A 1 76 ? -10.638 -8.167 1.664 1.00 32.22 76 ALA A C 1
ATOM 573 O O . ALA A 1 76 ? -10.546 -7.704 2.799 1.00 32.22 76 ALA A O 1
ATOM 574 N N . SER A 1 77 ? -11.283 -7.539 0.681 1.00 34.00 77 SER A N 1
ATOM 575 C CA . SER A 1 77 ? -12.221 -6.448 0.896 1.00 34.00 77 SER A CA 1
ATOM 576 C C . SER A 1 77 ? -13.595 -7.059 1.161 1.00 34.00 77 SER A C 1
ATOM 578 O O . SER A 1 77 ? -14.131 -7.838 0.373 1.00 34.00 77 SER A O 1
ATOM 580 N N . THR A 1 78 ? -14.151 -6.758 2.329 1.00 29.70 78 THR A N 1
ATOM 581 C CA . THR A 1 78 ? -15.507 -7.140 2.716 1.00 29.70 78 THR A CA 1
ATOM 582 C C . THR A 1 78 ? -16.532 -6.373 1.862 1.00 29.70 78 THR A C 1
ATOM 584 O O . THR A 1 78 ? -16.449 -5.147 1.779 1.00 29.70 78 THR A O 1
ATOM 587 N N . PRO A 1 79 ? -17.511 -7.045 1.223 1.00 30.66 79 PRO A N 1
ATOM 588 C CA . PRO A 1 79 ? -18.590 -6.367 0.511 1.00 30.66 79 PRO A CA 1
ATOM 589 C C . PRO A 1 79 ? -19.560 -5.672 1.478 1.00 30.66 79 PRO A C 1
ATOM 591 O O . PRO A 1 79 ? -19.911 -6.214 2.528 1.00 30.66 79 PRO A O 1
ATOM 594 N N . ALA A 1 80 ? -20.020 -4.480 1.088 1.00 28.47 80 ALA A N 1
ATOM 595 C CA . ALA A 1 80 ? -21.107 -3.753 1.734 1.00 28.47 80 ALA A CA 1
ATOM 596 C C . ALA A 1 80 ? -22.456 -4.480 1.556 1.00 28.47 80 ALA A C 1
ATOM 598 O O . ALA A 1 80 ? -22.715 -5.123 0.541 1.00 28.47 80 ALA A O 1
ATOM 599 N N . ALA A 1 81 ? -23.292 -4.379 2.588 1.00 27.31 81 ALA A N 1
ATOM 600 C CA . ALA A 1 81 ? -24.468 -5.200 2.838 1.00 27.31 81 ALA A CA 1
ATOM 601 C C . ALA A 1 81 ? -25.727 -4.829 2.030 1.00 27.31 81 ALA A C 1
ATOM 603 O O . ALA A 1 81 ? -26.035 -3.656 1.834 1.00 27.31 81 ALA A O 1
ATOM 604 N N . THR A 1 82 ? -26.544 -5.848 1.747 1.00 28.12 82 THR A N 1
ATOM 605 C CA . THR A 1 82 ? -28.015 -5.761 1.692 1.00 28.12 82 THR A CA 1
ATOM 606 C C . THR A 1 82 ? -28.593 -6.812 2.652 1.00 28.12 82 THR A C 1
ATOM 608 O O . THR A 1 82 ? -28.265 -7.992 2.551 1.00 28.12 82 THR A O 1
ATOM 611 N N . THR A 1 83 ? -29.395 -6.377 3.624 1.00 31.97 83 THR A N 1
ATOM 612 C CA . THR A 1 83 ? -30.091 -7.153 4.680 1.00 31.97 83 THR A CA 1
ATOM 613 C C . THR A 1 83 ? -31.399 -7.809 4.181 1.00 31.97 83 THR A C 1
ATOM 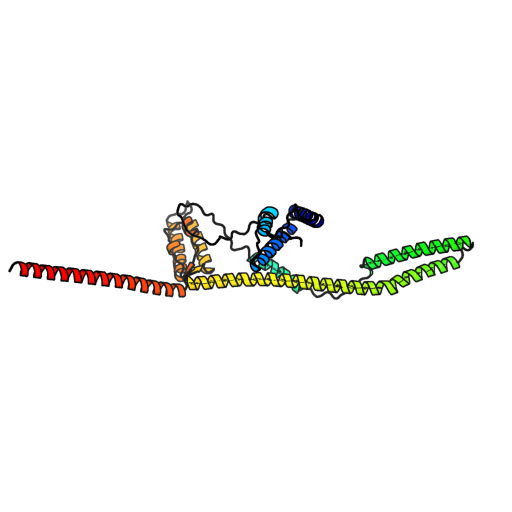615 O O . THR A 1 83 ? -31.851 -7.449 3.096 1.00 31.97 83 THR A O 1
ATOM 618 N N . PRO A 1 84 ? -32.139 -8.618 4.987 1.00 43.81 84 PRO A N 1
ATOM 619 C CA . PRO A 1 84 ? -31.746 -9.547 6.068 1.00 43.81 84 PRO A CA 1
ATOM 620 C C . PRO A 1 84 ? -32.466 -10.928 5.996 1.00 43.81 84 PRO A C 1
ATOM 622 O O . PRO A 1 84 ? -33.619 -10.997 5.595 1.00 43.81 84 PRO A O 1
ATOM 625 N N . THR A 1 85 ? -31.871 -12.003 6.534 1.00 24.28 85 THR A N 1
ATOM 626 C CA . THR A 1 85 ? -32.619 -13.078 7.240 1.00 24.28 85 THR A CA 1
ATOM 627 C C . THR A 1 85 ? -31.677 -13.916 8.110 1.00 24.28 85 THR A C 1
ATOM 629 O O . THR A 1 85 ? -30.524 -14.141 7.758 1.00 24.28 85 THR A O 1
ATOM 632 N N . ALA A 1 86 ? -32.178 -14.321 9.276 1.00 31.41 86 ALA A N 1
ATOM 633 C CA . ALA A 1 86 ? -31.448 -14.911 10.394 1.00 31.41 86 ALA A CA 1
ATOM 634 C C . ALA A 1 86 ? -30.975 -16.362 10.175 1.00 31.41 86 ALA A C 1
ATOM 636 O O . ALA A 1 86 ? -31.709 -17.161 9.603 1.00 31.41 86 ALA A O 1
ATOM 637 N N . SER A 1 87 ? -29.808 -16.709 10.738 1.00 26.67 87 SER A N 1
ATOM 638 C CA . SER A 1 87 ? -29.585 -17.840 11.669 1.00 26.67 87 SER A CA 1
ATOM 639 C C . SER A 1 87 ? -28.108 -18.285 11.696 1.00 26.67 87 SER A C 1
ATOM 641 O O . SER A 1 87 ? -27.509 -18.511 10.653 1.00 26.67 87 SER A O 1
ATOM 643 N N . ALA A 1 88 ? -27.597 -18.465 12.921 1.00 24.83 88 ALA A N 1
ATOM 644 C CA . ALA A 1 88 ? -26.461 -19.292 13.358 1.00 24.83 88 ALA A CA 1
ATOM 645 C C . ALA A 1 88 ? -25.007 -18.957 12.925 1.00 24.83 88 ALA A C 1
ATOM 647 O O . ALA A 1 88 ? -24.616 -19.018 11.766 1.00 24.83 88 ALA A O 1
ATOM 648 N N . ALA A 1 89 ? -24.180 -18.714 13.951 1.00 26.92 89 ALA A N 1
ATOM 649 C CA . ALA A 1 89 ? -22.711 -18.812 13.986 1.00 2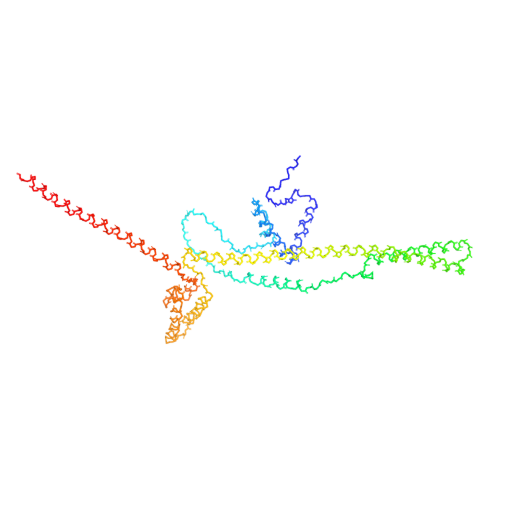6.92 89 ALA A CA 1
ATOM 650 C C . ALA A 1 89 ? -22.249 -20.290 13.781 1.00 26.92 89 ALA A C 1
ATOM 652 O O . ALA A 1 89 ? -23.092 -21.165 14.002 1.00 26.92 89 ALA A O 1
ATOM 653 N N . PRO A 1 90 ? -20.969 -20.637 13.459 1.00 33.72 90 PRO A N 1
ATOM 654 C CA . PRO A 1 90 ? -19.752 -20.021 14.018 1.00 33.72 90 PRO A CA 1
ATOM 655 C C . PRO A 1 90 ? -18.494 -19.907 13.111 1.00 33.72 90 PRO A C 1
ATOM 657 O O . PRO A 1 90 ? -18.443 -20.402 11.991 1.00 33.72 90 PRO A O 1
ATOM 660 N N . ALA A 1 91 ? -17.457 -19.310 13.721 1.00 26.88 91 ALA A N 1
ATOM 661 C CA . ALA A 1 91 ? -16.023 -19.290 13.391 1.00 26.88 91 ALA A CA 1
ATOM 662 C C . ALA A 1 91 ? -15.537 -18.238 12.373 1.00 26.88 91 ALA A C 1
ATOM 664 O O . ALA A 1 91 ? -15.636 -18.411 11.163 1.00 26.88 91 ALA A O 1
ATOM 665 N N . VAL A 1 92 ? -14.900 -17.179 12.894 1.00 26.47 92 VAL A N 1
ATOM 666 C CA . VAL A 1 92 ? -14.042 -16.273 12.118 1.00 26.47 92 VAL A CA 1
ATOM 667 C C . VAL A 1 92 ? -12.612 -16.367 12.626 1.00 26.47 92 VAL A C 1
ATOM 669 O O . VAL A 1 92 ? -12.307 -16.067 13.779 1.00 26.47 92 VAL A O 1
ATOM 672 N N . SER A 1 93 ? -11.763 -16.811 11.713 1.00 26.92 93 SER A N 1
ATOM 673 C CA . SER A 1 93 ? -10.313 -16.809 11.761 1.00 26.92 93 SER A CA 1
ATOM 674 C C . SER A 1 93 ? -9.794 -15.372 11.799 1.00 26.92 93 SER A C 1
ATOM 676 O O . SER A 1 93 ? -10.182 -14.532 10.987 1.00 26.92 93 SER A O 1
ATOM 678 N N . SER A 1 94 ? -8.889 -15.103 12.729 1.00 32.03 94 SER A N 1
ATOM 679 C CA . SER A 1 94 ? -8.081 -13.894 12.797 1.00 32.03 94 SER A CA 1
ATOM 680 C C . SER A 1 94 ? -7.082 -13.858 11.637 1.00 32.03 94 SER A C 1
ATOM 682 O O . SER A 1 94 ? -6.293 -14.783 11.475 1.00 32.03 94 SER A O 1
ATOM 684 N N . ASN A 1 95 ? -7.075 -12.776 10.854 1.00 30.66 95 ASN A N 1
ATOM 685 C CA . ASN A 1 95 ? -5.923 -12.431 10.026 1.00 30.66 95 ASN A CA 1
ATOM 686 C C . ASN A 1 95 ? -5.624 -10.932 10.138 1.00 30.66 95 ASN A C 1
ATOM 688 O O . ASN A 1 95 ? -6.409 -10.069 9.754 1.00 30.66 95 ASN A O 1
ATOM 692 N N . SER A 1 96 ? -4.459 -10.664 10.713 1.00 34.06 96 SER A N 1
ATOM 693 C CA . SER A 1 96 ? -3.784 -9.386 10.872 1.00 34.06 96 SER A CA 1
ATOM 694 C C . SER A 1 96 ? -3.328 -8.827 9.519 1.00 34.06 96 SER A C 1
ATOM 696 O O . SER A 1 96 ? -2.399 -9.353 8.913 1.00 34.06 96 SER A O 1
ATOM 698 N N . ALA A 1 97 ? -3.947 -7.734 9.069 1.00 33.62 97 ALA A N 1
ATOM 699 C CA . ALA A 1 97 ? -3.519 -6.940 7.917 1.00 33.62 97 ALA A CA 1
ATOM 700 C C . ALA A 1 97 ? -3.244 -5.498 8.373 1.00 33.62 97 ALA A C 1
ATOM 702 O O . ALA A 1 97 ? -4.130 -4.651 8.344 1.00 33.62 97 ALA A O 1
ATOM 703 N N . ALA A 1 98 ? -2.030 -5.234 8.863 1.00 37.06 98 ALA A N 1
ATOM 704 C CA . ALA A 1 98 ? -1.622 -3.883 9.265 1.00 37.06 98 ALA A CA 1
ATOM 705 C C . ALA A 1 98 ? -0.132 -3.564 9.018 1.00 37.06 98 ALA A C 1
ATOM 707 O O . ALA A 1 98 ? 0.374 -2.602 9.577 1.00 37.06 98 ALA A O 1
ATOM 708 N N . SER A 1 99 ? 0.595 -4.330 8.196 1.00 37.12 99 SER A N 1
ATOM 709 C CA . SER A 1 99 ? 2.051 -4.124 8.036 1.00 37.12 99 SER A CA 1
ATOM 710 C C . SER A 1 99 ? 2.605 -4.266 6.613 1.00 37.12 99 SER A C 1
ATOM 712 O O . SER A 1 99 ? 3.814 -4.179 6.430 1.00 37.12 99 SER A O 1
ATOM 714 N N . ALA A 1 100 ? 1.762 -4.440 5.588 1.00 36.97 100 ALA A N 1
ATOM 715 C CA . ALA A 1 100 ? 2.233 -4.626 4.207 1.00 36.97 100 ALA A CA 1
ATOM 716 C C . ALA A 1 100 ? 2.352 -3.324 3.381 1.00 36.97 100 ALA A C 1
ATOM 718 O O . ALA A 1 100 ? 3.074 -3.308 2.391 1.00 36.97 100 ALA A O 1
ATOM 719 N N . SER A 1 101 ? 1.676 -2.236 3.779 1.00 44.91 101 SER A N 1
ATOM 720 C CA . SER A 1 101 ? 1.671 -0.961 3.028 1.00 44.91 101 SER A CA 1
ATOM 721 C C . SER A 1 101 ? 2.959 -0.144 3.233 1.00 44.91 101 SER A C 1
ATOM 723 O O . SER A 1 101 ? 3.493 0.460 2.305 1.00 44.91 101 SER A O 1
ATOM 725 N N . THR A 1 102 ? 3.516 -0.171 4.447 1.00 48.62 102 THR A N 1
ATOM 726 C CA . THR A 1 102 ? 4.652 0.680 4.843 1.00 48.62 102 THR A CA 1
ATOM 727 C C . THR A 1 102 ? 6.000 0.195 4.297 1.00 48.62 102 THR A C 1
ATOM 729 O O . THR A 1 102 ? 6.909 0.993 4.081 1.00 48.62 102 THR A O 1
ATOM 732 N N . SER A 1 103 ? 6.157 -1.107 4.043 1.00 46.28 103 SER A N 1
ATOM 733 C CA . SER A 1 103 ? 7.395 -1.657 3.473 1.00 46.28 103 SER A CA 1
ATOM 734 C C . SER A 1 103 ? 7.538 -1.307 1.991 1.00 46.28 103 SER A C 1
ATOM 736 O O . SER A 1 103 ? 8.593 -0.828 1.576 1.00 46.28 103 SER A O 1
ATOM 738 N N . GLN A 1 104 ? 6.461 -1.446 1.214 1.00 45.62 104 GLN A N 1
ATOM 739 C CA . GLN A 1 104 ? 6.449 -1.125 -0.217 1.00 45.62 104 GLN A CA 1
ATOM 740 C C . GLN A 1 104 ? 6.613 0.377 -0.490 1.00 45.62 104 GLN A C 1
ATOM 742 O O . GLN A 1 104 ? 7.303 0.754 -1.438 1.00 45.62 104 GLN A O 1
ATOM 747 N N . SER A 1 105 ? 6.052 1.249 0.357 1.00 47.09 105 SER A N 1
ATOM 748 C CA . SER A 1 105 ? 6.253 2.700 0.233 1.00 47.09 105 SER A CA 1
ATOM 749 C C . SER A 1 105 ? 7.697 3.118 0.540 1.00 47.09 105 SER A C 1
ATOM 751 O O . SER A 1 105 ? 8.233 4.009 -0.122 1.00 47.09 105 SER A O 1
ATOM 753 N N . SER A 1 106 ? 8.363 2.439 1.481 1.00 55.72 106 SER A N 1
ATOM 754 C CA . SER A 1 106 ? 9.775 2.682 1.806 1.00 55.72 106 SER A CA 1
ATOM 755 C C . SER A 1 106 ? 10.727 2.263 0.676 1.00 55.72 106 SER A C 1
ATOM 757 O O . SER A 1 106 ? 11.660 3.004 0.357 1.00 55.72 106 SER A O 1
ATOM 759 N N . GLU A 1 107 ? 10.451 1.138 0.005 1.00 61.16 107 GLU A N 1
ATOM 760 C CA . GLU A 1 107 ? 11.191 0.686 -1.182 1.00 61.16 107 GLU A CA 1
ATOM 761 C C . GLU A 1 107 ? 10.998 1.638 -2.365 1.00 61.16 107 GLU A C 1
ATOM 763 O O . GLU A 1 107 ? 11.965 2.006 -3.037 1.00 61.16 107 GLU A O 1
ATOM 768 N N . LEU A 1 108 ? 9.766 2.107 -2.580 1.00 59.25 108 LEU A N 1
ATOM 769 C CA . LEU A 1 108 ? 9.448 3.071 -3.631 1.00 59.25 108 LEU A CA 1
ATOM 770 C C . LEU A 1 108 ? 10.138 4.423 -3.392 1.00 59.25 108 LEU A C 1
ATOM 772 O O . LEU A 1 108 ? 10.710 4.994 -4.322 1.00 59.25 108 LEU A O 1
ATOM 776 N N . MET A 1 109 ? 10.147 4.916 -2.147 1.00 58.75 109 MET A N 1
ATOM 777 C CA . MET A 1 109 ? 10.888 6.127 -1.774 1.00 58.75 109 MET A CA 1
ATOM 778 C C . MET A 1 109 ? 12.402 5.955 -1.937 1.00 58.75 109 MET A C 1
ATOM 780 O O . MET A 1 109 ? 13.077 6.887 -2.381 1.00 58.75 109 MET A O 1
ATOM 784 N N . GLY A 1 110 ? 12.941 4.776 -1.606 1.00 65.94 110 GLY A N 1
ATOM 785 C CA . GLY A 1 110 ? 14.348 4.438 -1.827 1.00 65.94 110 GLY A CA 1
ATOM 786 C C . GLY A 1 110 ? 14.719 4.487 -3.309 1.00 65.94 110 GLY A C 1
ATOM 787 O O . GLY A 1 110 ? 15.703 5.126 -3.684 1.00 65.94 110 GLY A O 1
ATOM 788 N N . MET A 1 111 ? 13.872 3.907 -4.162 1.00 63.38 111 MET A N 1
ATOM 789 C CA . MET A 1 111 ? 14.037 3.933 -5.614 1.00 63.38 111 MET A CA 1
ATOM 790 C C . MET A 1 111 ? 13.922 5.357 -6.180 1.00 63.38 111 MET A C 1
ATOM 792 O O . MET A 1 111 ? 14.760 5.765 -6.983 1.00 63.38 111 MET A O 1
ATOM 796 N N . MET A 1 112 ? 12.958 6.159 -5.711 1.00 58.41 112 MET A N 1
ATOM 797 C CA . MET A 1 112 ? 12.835 7.572 -6.095 1.00 58.41 112 MET A CA 1
ATOM 798 C C . MET A 1 112 ? 14.060 8.396 -5.693 1.00 58.41 112 MET A C 1
ATOM 800 O O . MET A 1 112 ? 14.535 9.189 -6.503 1.00 58.41 112 MET A O 1
ATOM 804 N N . ARG A 1 113 ? 14.608 8.205 -4.483 1.00 59.25 113 ARG A N 1
ATOM 805 C CA . ARG A 1 113 ? 15.848 8.883 -4.063 1.00 59.25 113 ARG A CA 1
ATOM 806 C C . ARG A 1 113 ? 17.023 8.507 -4.953 1.00 59.25 113 ARG A C 1
ATOM 808 O O . ARG A 1 113 ? 17.784 9.388 -5.326 1.00 59.25 113 ARG A O 1
ATOM 815 N N . GLN A 1 114 ? 17.144 7.234 -5.317 1.00 61.94 114 GLN A N 1
ATOM 816 C CA . GLN A 1 114 ? 18.215 6.752 -6.185 1.00 61.94 114 GLN A CA 1
ATOM 817 C C . GLN A 1 114 ? 18.096 7.276 -7.625 1.00 61.94 114 GLN A C 1
ATOM 819 O O . GLN A 1 114 ? 19.111 7.505 -8.278 1.00 61.94 114 GLN A O 1
ATOM 824 N N . LEU A 1 115 ? 16.876 7.484 -8.131 1.00 55.12 115 LEU A N 1
ATOM 825 C CA . LEU A 1 115 ? 16.667 8.155 -9.416 1.00 55.12 115 LEU A CA 1
ATOM 826 C C . LEU A 1 115 ? 16.909 9.667 -9.332 1.00 55.12 115 LEU A C 1
ATOM 828 O O . LEU A 1 115 ? 17.491 10.224 -10.256 1.00 55.12 115 LEU A O 1
ATOM 832 N N . ALA A 1 116 ? 16.512 10.320 -8.238 1.00 49.62 116 ALA A N 1
ATOM 833 C CA . ALA A 1 116 ? 16.700 11.758 -8.047 1.00 49.62 116 ALA A CA 1
ATOM 834 C C . ALA A 1 116 ? 18.175 12.160 -7.871 1.00 49.62 116 ALA A C 1
ATOM 836 O O . ALA A 1 116 ? 18.542 13.282 -8.204 1.00 49.62 116 ALA A O 1
ATOM 837 N N . THR A 1 117 ? 19.026 11.261 -7.365 1.00 52.91 117 THR A N 1
ATOM 838 C CA . THR A 1 117 ? 20.469 11.506 -7.199 1.00 52.91 117 THR A CA 1
ATOM 839 C C . THR A 1 117 ? 21.320 11.081 -8.394 1.00 52.91 117 THR A C 1
ATOM 841 O O . THR A 1 117 ? 22.535 11.276 -8.362 1.00 52.91 117 THR A O 1
ATOM 844 N N . ARG A 1 118 ? 20.734 10.519 -9.463 1.00 53.81 118 ARG A N 1
ATOM 845 C CA . ARG A 1 118 ? 21.477 10.267 -10.704 1.00 53.81 118 ARG A CA 1
ATOM 846 C C . ARG A 1 118 ? 21.772 11.601 -11.385 1.00 53.81 118 ARG A C 1
ATOM 848 O O . ARG A 1 118 ? 20.889 12.196 -11.994 1.00 53.81 118 ARG A O 1
ATOM 855 N N . GLU A 1 119 ? 23.019 12.053 -11.281 1.00 47.88 119 GLU A N 1
ATOM 856 C CA . GLU A 1 119 ? 23.530 13.183 -12.055 1.00 47.88 119 GLU A CA 1
ATOM 857 C C . GLU A 1 119 ? 23.233 12.973 -13.549 1.00 47.88 119 GLU A C 1
ATOM 859 O O . GLU A 1 119 ? 23.442 11.886 -14.099 1.00 47.88 119 GLU A O 1
ATOM 864 N N . SER A 1 120 ? 22.698 14.013 -14.194 1.00 49.28 120 SER A N 1
ATOM 865 C CA . SER A 1 120 ? 22.457 14.034 -15.637 1.00 49.28 120 SER A CA 1
ATOM 866 C C . SER A 1 120 ? 23.798 13.820 -16.338 1.00 49.28 120 SER A C 1
ATOM 868 O O . SER A 1 120 ? 24.699 14.653 -16.252 1.00 49.28 120 SER A O 1
ATOM 870 N N . THR A 1 121 ? 23.966 12.654 -16.958 1.00 55.34 121 THR A N 1
ATOM 871 C CA . THR A 1 121 ? 25.197 12.313 -17.672 1.00 55.34 121 THR A CA 1
ATOM 872 C C . THR A 1 121 ? 25.164 13.049 -19.006 1.00 55.34 121 THR A C 1
ATOM 874 O O . THR A 1 121 ? 24.258 12.790 -19.793 1.00 55.34 121 THR A O 1
ATOM 877 N N . PRO A 1 122 ? 26.089 13.986 -19.278 1.00 53.94 122 PRO A N 1
ATOM 878 C CA . PRO A 1 122 ? 26.072 14.734 -20.528 1.00 53.94 122 PRO A CA 1
ATOM 879 C C . PRO A 1 122 ? 26.231 13.783 -21.718 1.00 53.94 122 PRO A C 1
ATOM 881 O O . PRO A 1 122 ? 26.954 12.787 -21.638 1.00 53.94 122 PRO A O 1
ATOM 884 N N . PHE A 1 123 ? 25.562 14.101 -22.829 1.00 67.38 123 PHE A N 1
ATOM 885 C CA . PHE A 1 123 ? 25.684 13.335 -24.066 1.00 67.38 123 PHE A CA 1
ATOM 886 C C . PHE A 1 123 ? 27.154 13.254 -24.493 1.00 67.38 123 PHE A C 1
ATOM 888 O O . PHE A 1 123 ? 27.783 14.271 -24.785 1.00 67.38 123 PHE A O 1
ATOM 895 N N . SER A 1 124 ? 27.682 12.034 -24.544 1.00 70.06 124 SER A N 1
ATOM 896 C CA . SER A 1 124 ? 29.007 11.724 -25.070 1.00 70.06 124 SER A CA 1
ATOM 897 C C . SER A 1 124 ? 28.841 10.682 -26.167 1.00 70.06 124 SER A C 1
ATOM 899 O O . SER A 1 124 ? 28.269 9.616 -25.930 1.00 70.06 124 SER A O 1
ATOM 901 N N . TYR A 1 125 ? 29.293 11.005 -27.377 1.00 71.56 125 TYR A N 1
ATOM 902 C CA . TYR A 1 125 ? 29.264 10.086 -28.508 1.00 71.56 125 TYR A CA 1
ATOM 903 C C . TYR A 1 125 ? 30.621 9.395 -28.636 1.00 71.56 125 TYR A C 1
ATOM 905 O O . TYR A 1 125 ? 31.618 10.036 -28.961 1.00 71.56 125 TYR A O 1
ATOM 913 N N . ASP A 1 126 ? 30.648 8.086 -28.399 1.00 77.94 126 ASP A N 1
ATOM 914 C CA . ASP A 1 126 ? 31.817 7.250 -28.659 1.00 77.94 126 ASP A CA 1
ATOM 915 C C . ASP A 1 126 ? 31.600 6.454 -29.951 1.00 77.94 126 ASP A C 1
ATOM 917 O O . ASP A 1 126 ? 30.864 5.462 -29.976 1.00 77.94 126 ASP A O 1
ATOM 921 N N . ALA A 1 127 ? 32.269 6.888 -31.022 1.00 71.12 127 ALA A N 1
ATOM 922 C CA . ALA A 1 127 ? 32.185 6.272 -32.342 1.00 71.12 127 ALA A CA 1
ATOM 923 C C . ALA A 1 127 ? 32.594 4.790 -32.337 1.00 71.12 127 ALA A C 1
ATOM 925 O O . ALA A 1 127 ? 32.023 3.998 -33.082 1.00 71.12 127 ALA A O 1
ATOM 926 N N . ASN A 1 128 ? 33.531 4.382 -31.476 1.00 76.81 128 ASN A N 1
ATOM 927 C CA . ASN A 1 128 ? 34.002 2.994 -31.428 1.00 76.81 128 ASN A CA 1
ATOM 928 C C . ASN A 1 128 ? 32.970 2.051 -30.796 1.00 76.81 128 ASN A C 1
ATOM 930 O O . ASN A 1 128 ? 32.966 0.850 -31.085 1.00 76.81 128 ASN A O 1
ATOM 934 N N . SER A 1 129 ? 32.088 2.599 -29.958 1.00 77.75 129 SER A N 1
ATOM 935 C CA . SER A 1 129 ? 31.004 1.867 -29.306 1.00 77.75 129 SER A CA 1
ATOM 936 C C . SER A 1 129 ? 29.729 1.765 -30.158 1.00 77.75 129 SER A C 1
ATOM 938 O O . SER A 1 129 ? 28.882 0.925 -29.855 1.00 77.75 129 SER A O 1
ATOM 940 N N . ASP A 1 130 ? 29.585 2.569 -31.227 1.00 78.50 130 ASP A N 1
ATOM 941 C CA . ASP A 1 130 ? 28.380 2.570 -32.070 1.00 78.50 130 ASP A CA 1
ATOM 942 C C . ASP A 1 130 ? 28.406 1.411 -33.098 1.00 78.50 130 ASP A C 1
ATOM 944 O O . ASP A 1 130 ? 29.259 1.381 -33.996 1.00 78.50 130 ASP A O 1
ATOM 948 N N . PRO A 1 131 ? 27.443 0.466 -33.043 1.00 78.12 131 PRO A N 1
ATOM 949 C CA . PRO A 1 131 ? 27.346 -0.633 -34.005 1.00 78.12 131 PRO A CA 1
ATOM 950 C C . PRO A 1 131 ? 27.199 -0.173 -35.462 1.00 78.12 131 PRO A C 1
ATOM 952 O O . PRO A 1 131 ? 27.635 -0.866 -36.383 1.00 78.12 131 PRO A O 1
ATOM 955 N N . ALA A 1 132 ? 26.582 0.988 -35.699 1.00 79.75 132 ALA A N 1
ATOM 956 C CA . ALA A 1 132 ? 26.374 1.515 -37.043 1.00 79.75 132 ALA A CA 1
ATOM 957 C C . ALA A 1 132 ? 27.683 2.026 -37.668 1.00 79.75 132 ALA A C 1
ATOM 959 O O . ALA A 1 132 ? 27.898 1.844 -38.869 1.00 79.75 132 ALA A O 1
ATOM 960 N N . TYR A 1 133 ? 28.585 2.586 -36.856 1.00 83.25 133 TYR A N 1
ATOM 961 C CA . TYR A 1 133 ? 29.924 2.974 -37.300 1.00 83.25 133 TYR A CA 1
ATOM 962 C C . TYR A 1 133 ? 30.773 1.742 -37.638 1.00 83.25 133 TYR A C 1
ATOM 964 O O . TYR A 1 133 ? 31.402 1.686 -38.696 1.00 83.25 133 TYR A O 1
ATOM 972 N N . GLN A 1 134 ? 30.709 0.696 -36.806 1.00 84.62 134 GLN A N 1
ATOM 973 C CA . GLN A 1 134 ? 31.395 -0.571 -37.084 1.00 84.62 134 GLN A CA 1
ATOM 974 C C . GLN A 1 134 ? 30.904 -1.225 -38.387 1.00 84.62 134 GLN A C 1
ATOM 976 O O . GLN A 1 134 ? 31.712 -1.685 -39.197 1.00 84.62 134 GLN A O 1
ATOM 981 N N . ALA A 1 135 ? 29.592 -1.213 -38.636 1.00 85.69 135 ALA A N 1
ATOM 982 C CA . ALA A 1 135 ? 29.020 -1.719 -39.882 1.00 85.69 135 ALA A CA 1
ATOM 983 C C . ALA A 1 135 ? 29.459 -0.898 -41.111 1.00 85.69 135 ALA A C 1
ATOM 985 O O . ALA A 1 135 ? 29.725 -1.470 -42.172 1.00 85.69 135 ALA A O 1
ATOM 986 N N . ALA A 1 136 ? 29.569 0.429 -40.979 1.00 83.31 136 ALA A N 1
ATOM 987 C CA . ALA A 1 136 ? 30.060 1.302 -42.045 1.00 83.31 136 ALA A CA 1
ATOM 988 C C . ALA A 1 136 ? 31.534 1.026 -42.379 1.00 83.31 136 ALA A C 1
ATOM 990 O O . ALA A 1 136 ? 31.874 0.873 -43.553 1.00 83.31 136 ALA A O 1
ATOM 991 N N . LEU A 1 137 ? 32.383 0.854 -41.361 1.00 85.81 137 LEU A N 1
ATOM 992 C CA . LEU A 1 137 ? 33.780 0.448 -41.536 1.00 85.81 137 LEU A CA 1
ATOM 993 C C . LEU A 1 137 ? 33.903 -0.916 -42.223 1.00 85.81 137 LEU A C 1
ATOM 995 O O . LEU A 1 137 ? 34.727 -1.091 -43.120 1.00 85.81 137 LEU A O 1
ATOM 999 N N . GLN A 1 138 ? 33.077 -1.892 -41.839 1.00 87.62 138 GLN A N 1
ATOM 1000 C CA . GLN A 1 138 ? 33.093 -3.216 -42.462 1.00 87.62 138 GLN A CA 1
ATOM 1001 C C . GLN A 1 138 ? 32.649 -3.166 -43.933 1.00 87.62 138 GLN A C 1
ATOM 1003 O O . GLN A 1 138 ? 33.234 -3.843 -44.785 1.00 87.62 138 GLN A O 1
ATOM 1008 N N . ARG A 1 139 ? 31.659 -2.326 -44.259 1.00 86.31 139 ARG A N 1
ATOM 1009 C CA . ARG A 1 139 ? 31.223 -2.099 -45.642 1.00 86.31 139 ARG A CA 1
ATOM 1010 C C . ARG A 1 139 ? 32.309 -1.413 -46.471 1.00 86.31 139 ARG A C 1
ATOM 1012 O O . ARG A 1 139 ? 32.581 -1.872 -47.574 1.00 86.31 139 ARG A O 1
ATOM 1019 N N . ALA A 1 140 ? 32.969 -0.388 -45.932 1.00 85.56 140 ALA A N 1
ATOM 1020 C CA . ALA A 1 140 ? 34.081 0.274 -46.610 1.00 85.56 140 ALA A CA 1
ATOM 1021 C C . ALA A 1 140 ? 35.235 -0.698 -46.884 1.00 85.56 140 ALA A C 1
ATOM 1023 O O . ALA A 1 140 ? 35.710 -0.764 -48.009 1.00 85.56 140 ALA A O 1
ATOM 1024 N N . ARG A 1 141 ? 35.609 -1.548 -45.916 1.00 87.56 141 ARG A N 1
ATOM 1025 C CA . ARG A 1 141 ? 36.599 -2.621 -46.142 1.00 87.56 141 ARG A CA 1
ATOM 1026 C C . ARG A 1 141 ? 36.195 -3.553 -47.285 1.00 87.56 141 ARG A C 1
ATOM 1028 O O . ARG A 1 141 ? 37.003 -3.832 -48.158 1.00 87.56 141 ARG A O 1
ATOM 1035 N N . THR A 1 142 ? 34.926 -3.954 -47.328 1.00 90.19 142 THR A N 1
ATOM 1036 C CA . THR A 1 142 ? 34.407 -4.808 -48.408 1.00 90.19 142 THR A CA 1
ATOM 1037 C C . THR A 1 142 ? 34.490 -4.117 -49.776 1.00 90.19 142 THR A C 1
ATOM 1039 O O . THR A 1 142 ? 34.878 -4.745 -50.760 1.00 90.19 142 THR A O 1
ATOM 1042 N N . ASN A 1 143 ? 34.167 -2.823 -49.851 1.00 87.44 143 ASN A N 1
ATOM 1043 C CA . ASN A 1 143 ? 34.285 -2.035 -51.081 1.00 87.44 143 ASN A CA 1
ATOM 1044 C C . ASN A 1 143 ? 35.749 -1.877 -51.518 1.00 87.44 143 ASN A C 1
ATOM 1046 O O . ASN A 1 143 ? 36.039 -1.945 -52.710 1.00 87.44 143 ASN A O 1
ATOM 1050 N N . ILE A 1 144 ? 36.669 -1.712 -50.563 1.00 86.75 144 ILE A N 1
ATOM 1051 C CA . ILE A 1 144 ? 38.112 -1.647 -50.816 1.00 86.75 144 ILE A CA 1
ATOM 1052 C C . ILE A 1 144 ? 38.612 -2.977 -51.381 1.00 86.75 144 ILE A C 1
ATOM 1054 O O . ILE A 1 144 ? 39.299 -2.974 -52.396 1.00 86.75 144 ILE A O 1
ATOM 1058 N N . ASP A 1 145 ? 38.223 -4.114 -50.804 1.00 88.12 145 ASP A N 1
ATOM 1059 C CA . ASP A 1 145 ? 38.629 -5.437 -51.295 1.00 88.12 145 ASP A CA 1
ATOM 1060 C C . ASP A 1 145 ? 38.097 -5.716 -52.710 1.00 88.12 145 ASP A C 1
ATOM 1062 O O . ASP A 1 145 ? 38.818 -6.230 -53.574 1.00 88.12 145 ASP A O 1
ATOM 1066 N N . GLN A 1 146 ? 36.847 -5.329 -52.980 1.00 88.62 146 GLN A N 1
ATOM 1067 C CA . GLN A 1 146 ? 36.247 -5.430 -54.313 1.00 88.62 146 GLN A CA 1
ATOM 1068 C C . GLN A 1 146 ? 36.929 -4.493 -55.318 1.00 88.62 146 GLN A C 1
ATOM 1070 O O . GLN A 1 146 ? 37.252 -4.915 -56.431 1.00 88.62 146 GLN A O 1
ATOM 1075 N N . GLY A 1 147 ? 37.194 -3.245 -54.924 1.00 85.56 147 GLY A N 1
ATOM 1076 C CA . GLY A 1 147 ? 37.895 -2.252 -55.735 1.00 85.56 147 GLY A CA 1
ATOM 1077 C C . GLY A 1 147 ? 39.332 -2.667 -56.048 1.00 85.56 147 GLY A C 1
ATOM 1078 O O . GLY A 1 147 ? 39.755 -2.587 -57.199 1.00 85.56 147 GLY A O 1
ATOM 1079 N N . ASN A 1 148 ? 40.048 -3.206 -55.060 1.00 85.06 148 ASN A N 1
ATOM 1080 C CA . ASN A 1 148 ? 41.395 -3.750 -55.214 1.00 85.06 148 ASN A CA 1
ATOM 1081 C C . ASN A 1 148 ? 41.404 -4.964 -56.144 1.00 85.06 148 ASN A C 1
ATOM 1083 O O . ASN A 1 148 ? 42.235 -5.029 -57.045 1.00 85.06 148 ASN A O 1
ATOM 1087 N N . SER A 1 149 ? 40.448 -5.885 -56.001 1.00 86.38 149 SER A N 1
ATOM 1088 C CA . SER A 1 149 ? 40.320 -7.046 -56.895 1.00 86.38 149 SER A CA 1
ATOM 1089 C C . SER A 1 149 ? 40.026 -6.625 -58.340 1.00 86.38 149 SER A C 1
ATOM 1091 O O . SER A 1 149 ? 40.606 -7.168 -59.282 1.00 86.38 149 SER A O 1
ATOM 1093 N N . ALA A 1 150 ? 39.160 -5.625 -58.536 1.00 86.25 150 ALA A N 1
ATOM 1094 C CA . ALA A 1 150 ? 38.847 -5.076 -59.853 1.00 86.25 150 ALA A CA 1
ATOM 1095 C C . ALA A 1 150 ? 40.050 -4.347 -60.474 1.00 86.25 150 ALA A C 1
ATOM 1097 O O . ALA A 1 150 ? 40.372 -4.577 -61.643 1.00 86.25 150 ALA A O 1
ATOM 1098 N N . ALA A 1 151 ? 40.752 -3.526 -59.688 1.00 84.06 151 ALA A N 1
ATOM 1099 C CA . ALA A 1 151 ? 41.972 -2.847 -60.110 1.00 84.06 151 ALA A CA 1
ATOM 1100 C C . ALA A 1 151 ? 43.078 -3.856 -60.452 1.00 84.06 151 ALA A C 1
ATOM 1102 O O . ALA A 1 151 ? 43.729 -3.725 -61.485 1.00 84.06 151 ALA A O 1
ATOM 1103 N N . GLN A 1 152 ? 43.249 -4.908 -59.650 1.00 83.19 152 GLN A N 1
ATOM 1104 C CA . GLN A 1 152 ? 44.215 -5.975 -59.895 1.00 83.19 152 GLN A CA 1
ATOM 1105 C C . GLN A 1 152 ? 43.880 -6.764 -61.166 1.00 83.19 152 GLN A C 1
ATOM 1107 O O . GLN A 1 152 ? 44.770 -7.033 -61.972 1.00 83.19 152 GLN A O 1
ATOM 1112 N N . ALA A 1 153 ? 42.605 -7.091 -61.395 1.00 84.50 153 ALA A N 1
ATOM 1113 C CA . ALA A 1 153 ? 42.159 -7.738 -62.626 1.00 84.50 153 ALA A CA 1
ATOM 1114 C C . ALA A 1 153 ? 42.384 -6.844 -63.860 1.00 84.50 153 ALA A C 1
ATOM 1116 O O . ALA A 1 153 ? 42.810 -7.335 -64.907 1.00 84.50 153 ALA A O 1
ATOM 1117 N N . GLU A 1 154 ? 42.146 -5.534 -63.744 1.00 82.62 154 GLU A N 1
ATOM 1118 C CA . GLU A 1 154 ? 42.421 -4.562 -64.806 1.00 82.62 154 GLU A CA 1
ATOM 1119 C C . GLU A 1 154 ? 43.928 -4.445 -65.095 1.00 82.62 154 GLU A C 1
ATOM 1121 O O . GLU A 1 154 ? 44.343 -4.468 -66.254 1.00 82.62 154 GLU A O 1
ATOM 1126 N N . MET A 1 155 ? 44.760 -4.384 -64.056 1.00 82.94 155 MET A N 1
ATOM 1127 C CA . MET A 1 155 ? 46.222 -4.307 -64.171 1.00 82.94 155 MET A CA 1
ATOM 1128 C C . MET A 1 155 ? 46.824 -5.596 -64.732 1.00 82.94 155 MET A C 1
ATOM 1130 O O . MET A 1 155 ? 47.780 -5.538 -65.503 1.00 82.94 155 MET A O 1
ATOM 1134 N N . ASN A 1 156 ? 46.239 -6.751 -64.397 1.00 83.38 156 ASN A N 1
ATOM 1135 C CA . ASN A 1 156 ? 46.610 -8.049 -64.954 1.00 83.38 156 ASN A CA 1
ATOM 1136 C C . ASN A 1 156 ? 46.329 -8.099 -66.459 1.00 83.38 156 ASN A C 1
ATOM 1138 O O . ASN A 1 156 ? 47.219 -8.419 -67.241 1.00 83.38 156 ASN A O 1
ATOM 1142 N N . ARG A 1 157 ? 45.139 -7.649 -66.891 1.00 84.38 157 ARG A N 1
ATOM 1143 C CA . ARG A 1 157 ? 44.818 -7.509 -68.326 1.00 84.38 157 ARG A CA 1
ATOM 1144 C C . ARG A 1 157 ? 45.772 -6.567 -69.061 1.00 84.38 157 ARG A C 1
ATOM 1146 O O . ARG A 1 157 ? 46.015 -6.760 -70.246 1.00 84.38 157 ARG A O 1
ATOM 1153 N N . ARG A 1 158 ? 46.291 -5.549 -68.372 1.00 83.88 158 ARG A N 1
ATOM 1154 C CA . ARG A 1 158 ? 47.251 -4.576 -68.914 1.00 83.88 158 ARG A CA 1
ATOM 1155 C C . ARG A 1 158 ? 48.719 -5.016 -68.780 1.00 83.88 158 ARG A C 1
ATOM 1157 O O . ARG A 1 158 ? 49.588 -4.310 -69.275 1.00 83.88 158 ARG A O 1
ATOM 1164 N N . GLY A 1 159 ? 49.008 -6.149 -68.130 1.00 81.44 159 GLY A N 1
ATOM 1165 C CA . GLY A 1 159 ? 50.366 -6.681 -67.950 1.00 81.44 159 GLY A CA 1
ATOM 1166 C C . GLY A 1 159 ? 51.255 -5.919 -66.954 1.00 81.44 159 GLY A C 1
ATOM 1167 O O . GLY A 1 159 ? 52.458 -6.157 -66.917 1.00 81.44 159 GLY A O 1
ATOM 1168 N N . ILE A 1 160 ? 50.691 -5.021 -66.138 1.00 83.00 160 ILE A N 1
ATOM 1169 C CA . ILE A 1 160 ? 51.426 -4.101 -65.236 1.00 83.00 160 ILE A CA 1
ATOM 1170 C C . ILE A 1 160 ? 51.200 -4.400 -63.746 1.00 83.00 160 ILE A C 1
ATOM 1172 O O . ILE A 1 160 ? 51.417 -3.560 -62.879 1.00 83.00 160 ILE A O 1
ATOM 1176 N N . LEU A 1 161 ? 50.764 -5.623 -63.439 1.00 71.06 161 LEU A N 1
ATOM 1177 C CA . LEU A 1 161 ? 50.411 -6.105 -62.098 1.00 71.06 161 LEU A CA 1
ATOM 1178 C C . LEU A 1 161 ? 51.401 -5.711 -60.992 1.00 71.06 161 LEU A C 1
ATOM 1180 O O . LEU A 1 161 ? 50.969 -5.353 -59.901 1.00 71.06 161 LEU A O 1
ATOM 1184 N N . ASN A 1 162 ? 52.705 -5.763 -61.278 1.00 69.38 162 ASN A N 1
ATOM 1185 C CA . ASN A 1 162 ? 53.770 -5.577 -60.290 1.00 69.38 162 ASN A CA 1
ATOM 1186 C C . ASN A 1 162 ? 54.383 -4.162 -60.293 1.00 69.38 162 ASN A C 1
ATOM 1188 O O . ASN A 1 162 ? 55.503 -3.963 -59.827 1.00 69.38 162 ASN A O 1
ATOM 1192 N N . SER A 1 163 ? 53.692 -3.185 -60.882 1.00 73.38 163 SER A N 1
ATOM 1193 C CA . SER A 1 163 ? 54.150 -1.797 -60.925 1.00 73.38 163 SER A CA 1
ATOM 1194 C C . SER A 1 163 ? 53.724 -1.025 -59.673 1.00 73.38 163 SER A C 1
ATOM 1196 O O . SER A 1 163 ? 52.661 -1.276 -59.106 1.00 73.38 163 SER A O 1
ATOM 1198 N N . THR A 1 164 ? 54.518 -0.023 -59.283 1.00 77.94 164 THR A N 1
ATOM 1199 C CA . THR A 1 164 ? 54.186 0.950 -58.221 1.00 77.94 164 THR A CA 1
ATOM 1200 C C . THR A 1 164 ? 52.810 1.588 -58.424 1.00 77.94 164 THR A C 1
ATOM 1202 O O . THR A 1 164 ? 52.077 1.768 -57.463 1.00 77.94 164 THR A O 1
ATOM 1205 N N . ILE A 1 165 ? 52.395 1.768 -59.682 1.00 75.50 165 ILE A N 1
ATOM 1206 C CA . ILE A 1 165 ? 51.065 2.251 -60.088 1.00 75.50 165 ILE A CA 1
ATOM 1207 C C . ILE A 1 165 ? 49.926 1.396 -59.497 1.00 75.50 165 ILE A C 1
ATOM 1209 O O . ILE A 1 165 ? 48.880 1.930 -59.130 1.00 75.50 165 ILE A O 1
ATOM 1213 N N . THR A 1 166 ? 50.109 0.075 -59.378 1.00 78.00 166 THR A N 1
ATOM 1214 C CA . THR A 1 166 ? 49.125 -0.821 -58.749 1.00 78.00 166 THR A CA 1
ATOM 1215 C C . THR A 1 166 ? 49.004 -0.563 -57.260 1.00 78.00 166 THR A C 1
ATOM 1217 O O . THR A 1 166 ? 47.891 -0.473 -56.746 1.00 78.00 166 THR A O 1
ATOM 1220 N N . SER A 1 167 ? 50.137 -0.398 -56.580 1.00 80.25 167 SER A N 1
ATOM 1221 C CA . SER A 1 167 ? 50.170 -0.061 -55.158 1.00 80.25 167 SER A CA 1
ATOM 1222 C C . SER A 1 167 ? 49.549 1.312 -54.895 1.00 80.25 167 SER A C 1
ATOM 1224 O O . SER A 1 167 ? 48.723 1.442 -53.995 1.00 80.25 167 SER A O 1
ATOM 1226 N N . ASP A 1 168 ? 49.883 2.309 -55.716 1.00 84.69 168 ASP A N 1
ATOM 1227 C CA . ASP A 1 168 ? 49.398 3.682 -55.565 1.00 84.69 168 ASP A CA 1
ATOM 1228 C C . ASP A 1 168 ? 47.880 3.758 -55.772 1.00 84.69 168 ASP A C 1
ATOM 1230 O O . ASP A 1 168 ? 47.167 4.338 -54.955 1.00 84.69 168 ASP A O 1
ATOM 1234 N N . ARG A 1 169 ? 47.355 3.084 -56.804 1.00 80.12 169 ARG A N 1
ATOM 1235 C CA . ARG A 1 169 ? 45.914 3.081 -57.096 1.00 80.12 169 ARG A CA 1
ATOM 1236 C C . ARG A 1 169 ? 45.098 2.306 -56.060 1.00 80.12 169 ARG A C 1
ATOM 1238 O O . ARG A 1 169 ? 43.986 2.714 -55.742 1.00 80.12 169 ARG A O 1
ATOM 1245 N N . MET A 1 170 ? 45.633 1.213 -55.508 1.00 81.00 170 MET A N 1
ATOM 1246 C CA . MET A 1 170 ? 44.988 0.504 -54.391 1.00 81.00 170 MET A CA 1
ATOM 1247 C C . MET A 1 170 ? 45.000 1.344 -53.105 1.00 81.00 170 MET A C 1
ATOM 1249 O O . MET A 1 170 ? 43.993 1.403 -52.400 1.00 81.00 170 MET A O 1
ATOM 1253 N N . GLY A 1 171 ? 46.102 2.049 -52.827 1.00 83.19 171 GLY A N 1
ATOM 1254 C CA . GLY A 1 171 ? 46.188 2.997 -51.714 1.00 83.19 171 GLY A CA 1
ATOM 1255 C C . GLY A 1 171 ? 45.195 4.156 -51.847 1.00 83.19 171 GLY A C 1
ATOM 1256 O O . GLY A 1 171 ? 44.574 4.552 -50.859 1.00 83.19 171 GLY A O 1
ATOM 1257 N N . GLU A 1 172 ? 44.983 4.653 -53.066 1.00 83.88 172 GLU A N 1
ATOM 1258 C CA . GLU A 1 172 ? 44.014 5.712 -53.361 1.00 83.88 172 GLU A CA 1
ATOM 1259 C C . GLU A 1 172 ? 42.563 5.240 -53.159 1.00 83.88 172 GLU A C 1
ATOM 1261 O O . GLU A 1 172 ? 41.772 5.940 -52.529 1.00 83.88 172 GLU A O 1
ATOM 1266 N N . ILE A 1 173 ? 42.215 4.025 -53.607 1.00 83.12 173 ILE A N 1
ATOM 1267 C CA . ILE A 1 173 ? 40.889 3.419 -53.372 1.00 83.12 173 ILE A CA 1
ATOM 1268 C C . ILE A 1 173 ? 40.635 3.243 -51.870 1.00 83.12 173 ILE A C 1
ATOM 1270 O O . ILE A 1 173 ? 39.571 3.619 -51.376 1.00 83.12 173 ILE A O 1
ATOM 1274 N N . ALA A 1 174 ? 41.621 2.716 -51.138 1.00 82.00 174 ALA A N 1
ATOM 1275 C CA . ALA A 1 174 ? 41.524 2.529 -49.694 1.00 82.00 174 ALA A CA 1
ATOM 1276 C C . ALA A 1 174 ? 41.333 3.855 -48.944 1.00 82.00 174 ALA A C 1
ATOM 1278 O O . ALA A 1 174 ? 40.476 3.951 -48.065 1.00 82.00 174 ALA A O 1
ATOM 1279 N N . SER A 1 175 ? 42.096 4.881 -49.322 1.00 84.81 175 SER A N 1
ATOM 1280 C CA . SER A 1 175 ? 42.050 6.199 -48.682 1.00 84.81 175 SER A CA 1
ATOM 1281 C C . SER A 1 175 ? 40.749 6.941 -48.986 1.00 84.81 175 SER A C 1
ATOM 1283 O O . SER A 1 175 ? 40.157 7.523 -48.082 1.00 84.81 175 SER A O 1
ATOM 1285 N N . ASN A 1 176 ? 40.263 6.876 -50.229 1.00 86.12 176 ASN A N 1
ATOM 1286 C CA . ASN A 1 176 ? 39.007 7.516 -50.621 1.00 86.12 176 ASN A CA 1
ATOM 1287 C C . ASN A 1 176 ? 37.803 6.903 -49.899 1.00 86.12 176 ASN A C 1
ATOM 1289 O O . ASN A 1 176 ? 36.916 7.630 -49.451 1.00 86.12 176 ASN A O 1
ATOM 1293 N N . GLU A 1 177 ? 37.774 5.578 -49.756 1.00 80.50 177 GLU A N 1
ATOM 1294 C CA . GLU A 1 177 ? 36.623 4.901 -49.164 1.00 80.50 177 GLU A CA 1
ATOM 1295 C C . GLU A 1 177 ? 36.63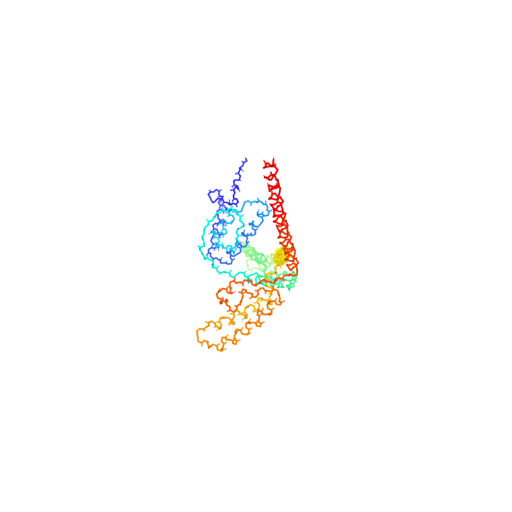0 4.951 -47.630 1.00 80.50 177 GLU A C 1
ATOM 1297 O O . GLU A 1 177 ? 35.574 5.120 -47.022 1.00 80.50 177 GLU A O 1
ATOM 1302 N N . MET A 1 178 ? 37.806 4.903 -46.993 1.00 82.31 178 MET A N 1
ATOM 1303 C CA . MET A 1 178 ? 37.937 5.198 -45.557 1.00 82.31 178 MET A CA 1
ATOM 1304 C C . MET A 1 178 ? 37.624 6.668 -45.251 1.00 82.31 178 MET A C 1
ATOM 1306 O O . MET A 1 178 ? 36.890 6.946 -44.304 1.00 82.31 178 MET A O 1
ATOM 1310 N N . GLY A 1 179 ? 38.111 7.600 -46.079 1.00 81.62 179 GLY A N 1
ATOM 1311 C CA . GLY A 1 179 ? 37.877 9.035 -45.908 1.00 81.62 179 GLY A CA 1
ATOM 1312 C C . GLY A 1 179 ? 36.390 9.392 -45.913 1.00 81.62 179 GLY A C 1
ATOM 1313 O O . GLY A 1 179 ? 35.944 10.154 -45.063 1.00 81.62 179 GLY A O 1
ATOM 1314 N N . ARG A 1 180 ? 35.595 8.761 -46.787 1.00 82.12 180 ARG A N 1
ATOM 1315 C CA . ARG A 1 180 ? 34.131 8.944 -46.835 1.00 82.12 180 ARG A CA 1
ATOM 1316 C C . ARG A 1 180 ? 33.403 8.466 -45.581 1.00 82.12 180 ARG A C 1
ATOM 1318 O O . ARG A 1 180 ? 32.414 9.075 -45.177 1.00 82.12 180 ARG A O 1
ATOM 1325 N N . VAL A 1 181 ? 33.859 7.382 -44.951 1.00 80.06 181 VAL A N 1
ATOM 1326 C CA . VAL A 1 181 ? 33.259 6.909 -43.689 1.00 80.06 181 VAL A CA 1
ATOM 1327 C C . VAL A 1 181 ? 33.471 7.939 -42.580 1.00 80.06 181 VAL A C 1
ATOM 1329 O O . VAL A 1 181 ? 32.562 8.199 -41.792 1.00 80.06 181 VAL A O 1
ATOM 1332 N N . GLU A 1 182 ? 34.643 8.560 -42.544 1.00 78.19 182 GLU A N 1
ATOM 1333 C CA . GLU A 1 182 ? 34.982 9.549 -41.527 1.00 78.19 182 GLU A CA 1
ATOM 1334 C C . GLU A 1 182 ? 34.309 10.909 -41.777 1.00 78.19 182 GLU A C 1
ATOM 1336 O O . GLU A 1 182 ? 33.793 11.510 -40.835 1.00 78.19 182 GLU A O 1
ATOM 1341 N N . THR A 1 183 ? 34.230 11.377 -43.028 1.00 78.69 183 THR A N 1
ATOM 1342 C CA . THR A 1 183 ? 33.646 12.693 -43.342 1.00 78.69 183 THR A CA 1
ATOM 1343 C C . THR A 1 183 ? 32.126 12.694 -43.438 1.00 78.69 183 THR A C 1
ATOM 1345 O O . THR A 1 183 ? 31.504 13.663 -43.008 1.00 78.69 183 THR A O 1
ATOM 1348 N N . ASP A 1 184 ? 31.511 11.633 -43.969 1.00 76.50 184 ASP A N 1
ATOM 1349 C CA . ASP A 1 184 ? 30.085 11.662 -44.323 1.00 76.50 184 ASP A CA 1
ATOM 1350 C C . ASP A 1 184 ? 29.234 10.846 -43.345 1.00 76.50 184 ASP A C 1
ATOM 1352 O O . ASP A 1 184 ? 28.135 11.252 -42.955 1.00 76.50 184 ASP A O 1
ATOM 1356 N N . VAL A 1 185 ? 29.737 9.687 -42.911 1.00 79.06 185 VAL A N 1
ATOM 1357 C CA . VAL A 1 185 ? 28.962 8.768 -42.066 1.00 79.06 185 VAL A CA 1
ATOM 1358 C C . VAL A 1 185 ? 29.010 9.201 -40.603 1.00 79.06 185 VAL A C 1
ATOM 1360 O O . VAL A 1 185 ? 27.962 9.241 -39.950 1.00 79.06 185 VAL A O 1
ATOM 1363 N N . LEU A 1 186 ? 30.190 9.579 -40.101 1.00 75.69 186 LEU A N 1
ATOM 1364 C CA . LEU A 1 186 ? 30.399 9.940 -38.696 1.00 75.69 186 LEU A CA 1
ATOM 1365 C C . LEU A 1 186 ? 29.505 11.107 -38.218 1.00 75.69 186 LEU A C 1
ATOM 1367 O O . LEU A 1 186 ? 28.854 10.947 -37.180 1.00 75.69 186 LEU A O 1
ATOM 1371 N N . PRO A 1 187 ? 29.360 12.234 -38.951 1.00 75.81 187 PRO A N 1
ATOM 1372 C CA . PRO A 1 187 ? 28.485 13.325 -38.515 1.00 75.81 187 PRO A CA 1
ATOM 1373 C C . PRO A 1 187 ? 27.003 12.931 -38.491 1.00 75.81 187 PRO A C 1
ATOM 1375 O O . PRO A 1 187 ? 26.268 13.344 -37.592 1.00 75.81 187 PRO A O 1
ATOM 1378 N N . SER A 1 188 ? 26.558 12.101 -39.445 1.00 79.12 188 SER A N 1
ATOM 1379 C CA . SER A 1 188 ? 25.163 11.638 -39.494 1.00 79.12 188 SER A CA 1
ATOM 1380 C C . SER A 1 188 ? 24.834 10.698 -38.329 1.00 79.12 188 SER A C 1
ATOM 1382 O O . SER A 1 188 ? 23.765 10.798 -37.723 1.00 79.12 188 SER A O 1
ATOM 1384 N N . LEU A 1 189 ? 25.779 9.827 -37.958 1.00 77.44 189 LEU A N 1
ATOM 1385 C CA . LEU A 1 189 ? 25.622 8.913 -36.832 1.00 77.44 189 LEU A CA 1
ATOM 1386 C C . LEU A 1 189 ? 25.605 9.660 -35.505 1.00 77.44 189 LEU A C 1
ATOM 1388 O O . LEU A 1 189 ? 24.793 9.338 -34.642 1.00 77.44 189 LEU A O 1
ATOM 1392 N N . MET A 1 190 ? 26.420 10.707 -35.371 1.00 77.50 190 MET A N 1
ATOM 1393 C CA . MET A 1 190 ? 26.401 11.569 -34.194 1.00 77.50 190 MET A CA 1
ATOM 1394 C C . MET A 1 190 ? 25.038 12.264 -34.022 1.00 77.50 190 MET A C 1
ATOM 1396 O O . MET A 1 190 ? 24.496 12.284 -32.916 1.00 77.50 190 MET A O 1
ATOM 1400 N N . GLN A 1 191 ? 24.429 12.766 -35.106 1.00 77.75 191 GLN A N 1
ATOM 1401 C CA . GLN A 1 191 ? 23.075 13.342 -35.063 1.00 77.75 191 GLN A CA 1
ATOM 1402 C C . GLN A 1 191 ? 22.008 12.301 -34.690 1.00 77.75 191 GLN A C 1
ATOM 1404 O O . GLN A 1 191 ? 21.139 12.575 -33.859 1.00 77.75 191 GLN A O 1
ATOM 1409 N N . ALA A 1 192 ? 22.090 11.091 -35.248 1.00 79.06 192 ALA A N 1
ATOM 1410 C CA . ALA A 1 192 ? 21.174 10.000 -34.915 1.00 79.06 192 ALA A CA 1
ATOM 1411 C C . ALA A 1 192 ? 21.349 9.508 -33.464 1.00 79.06 192 ALA A C 1
ATOM 1413 O O . ALA A 1 192 ? 20.375 9.186 -32.782 1.00 79.06 192 ALA A O 1
ATOM 1414 N N . ALA A 1 193 ? 22.582 9.457 -32.958 1.00 73.38 193 ALA A N 1
ATOM 1415 C CA . ALA A 1 193 ? 22.875 9.132 -31.566 1.00 73.38 193 ALA A CA 1
ATOM 1416 C C . ALA A 1 193 ? 22.321 10.195 -30.609 1.00 73.38 193 ALA A C 1
ATOM 1418 O O . ALA A 1 193 ? 21.747 9.839 -29.582 1.00 73.38 193 ALA A O 1
ATOM 1419 N N . TYR A 1 194 ? 22.407 11.476 -30.975 1.00 78.25 194 TYR A N 1
ATOM 1420 C CA . TYR A 1 194 ? 21.835 12.566 -30.186 1.00 78.25 194 TYR A CA 1
ATOM 1421 C C . TYR A 1 194 ? 20.303 12.490 -30.096 1.00 78.25 194 TYR A C 1
ATOM 1423 O O . TYR A 1 194 ? 19.740 12.663 -29.017 1.00 78.25 194 TYR A O 1
ATOM 1431 N N . GLN A 1 195 ? 19.617 12.159 -31.196 1.00 79.44 195 GLN A N 1
ATOM 1432 C CA . GLN A 1 195 ? 18.165 11.929 -31.175 1.00 79.44 195 GLN A CA 1
ATOM 1433 C C . GLN A 1 195 ? 17.789 10.762 -30.257 1.00 79.44 195 GLN A C 1
ATOM 1435 O O . GLN A 1 195 ? 16.920 10.910 -29.402 1.00 79.44 195 GLN A O 1
ATOM 1440 N N . ARG A 1 196 ? 18.508 9.635 -30.357 1.00 77.19 196 ARG A N 1
ATOM 1441 C CA . ARG A 1 196 ? 18.301 8.476 -29.473 1.00 77.19 196 ARG A CA 1
ATOM 1442 C C . ARG A 1 196 ? 18.538 8.820 -28.001 1.00 77.19 196 ARG A C 1
ATOM 1444 O O . ARG A 1 196 ? 17.799 8.344 -27.144 1.00 77.19 196 ARG A O 1
ATOM 1451 N N . TYR A 1 197 ? 19.535 9.654 -27.708 1.00 76.69 197 TYR A N 1
ATOM 1452 C CA . TYR A 1 197 ? 19.785 10.156 -26.359 1.00 76.69 197 TYR A CA 1
ATOM 1453 C C . TYR A 1 197 ? 18.621 11.019 -25.850 1.00 76.69 197 TYR A C 1
ATOM 1455 O O . TYR A 1 197 ? 18.137 10.787 -24.743 1.00 76.69 197 TYR A O 1
ATOM 1463 N N . MET A 1 198 ? 18.110 11.951 -26.664 1.00 75.50 198 MET A N 1
ATOM 1464 C CA . MET A 1 198 ? 16.927 12.744 -26.305 1.00 75.50 198 MET A CA 1
ATOM 1465 C C . MET A 1 198 ? 15.692 11.872 -26.062 1.00 75.50 198 MET A C 1
ATOM 1467 O O . MET A 1 198 ? 14.986 12.075 -25.076 1.00 75.50 198 MET A O 1
ATOM 1471 N N . ASP A 1 199 ? 15.437 10.888 -26.924 1.00 79.12 199 ASP A N 1
ATOM 1472 C CA . ASP A 1 199 ? 14.314 9.962 -26.759 1.00 79.12 199 ASP A CA 1
ATOM 1473 C C . ASP A 1 199 ? 14.450 9.138 -25.474 1.00 79.12 199 ASP A C 1
ATOM 1475 O O . ASP A 1 199 ? 13.470 8.921 -24.757 1.00 79.12 199 ASP A O 1
ATOM 1479 N N . GLN A 1 200 ? 15.671 8.715 -25.140 1.00 75.38 200 GLN A N 1
ATOM 1480 C CA . GLN A 1 200 ? 15.954 7.980 -23.913 1.00 75.38 200 GLN A CA 1
ATOM 1481 C C . GLN A 1 200 ? 15.762 8.846 -22.660 1.00 75.38 200 GLN A C 1
ATOM 1483 O O . GLN A 1 200 ? 15.170 8.376 -21.686 1.00 75.38 200 GLN A O 1
ATOM 1488 N N . GLU A 1 201 ? 16.207 10.102 -22.677 1.00 70.94 201 GLU A N 1
ATOM 1489 C CA . GLU A 1 201 ? 15.975 11.049 -21.580 1.00 70.94 201 GLU A CA 1
ATOM 1490 C C . GLU A 1 201 ? 14.481 11.374 -21.425 1.00 70.94 201 GLU A C 1
ATOM 1492 O O . GLU A 1 201 ? 13.956 11.352 -20.311 1.00 70.94 201 GLU A O 1
ATOM 1497 N N . ASN A 1 202 ? 13.752 11.557 -22.529 1.00 76.19 202 ASN A N 1
ATOM 1498 C CA . ASN A 1 202 ? 12.298 11.737 -22.505 1.00 76.19 202 ASN A CA 1
ATOM 1499 C C . ASN A 1 202 ? 11.579 10.514 -21.920 1.00 76.19 202 ASN A C 1
ATOM 1501 O O . ASN A 1 202 ? 10.652 10.660 -21.119 1.00 76.19 202 ASN A O 1
ATOM 1505 N N . MET A 1 203 ? 12.019 9.304 -22.272 1.00 76.44 203 MET A N 1
ATOM 1506 C CA . MET A 1 203 ? 11.463 8.065 -21.731 1.00 76.44 203 MET A CA 1
ATOM 1507 C C . MET A 1 203 ? 11.747 7.923 -20.232 1.00 76.44 203 MET A C 1
ATOM 1509 O O . MET A 1 203 ? 10.843 7.565 -19.477 1.00 76.44 203 MET A O 1
ATOM 1513 N N . LYS A 1 204 ? 12.963 8.249 -19.776 1.00 67.12 204 LYS A N 1
ATOM 1514 C CA . LYS A 1 204 ? 13.284 8.293 -18.341 1.00 67.12 204 LYS A CA 1
ATOM 1515 C C . LYS A 1 204 ? 12.416 9.308 -17.603 1.00 67.12 204 LYS A C 1
ATOM 1517 O O . LYS A 1 204 ? 11.878 8.973 -16.553 1.00 67.12 204 LYS A O 1
ATOM 1522 N N . ASN A 1 205 ? 12.225 10.506 -18.155 1.00 69.88 205 ASN A N 1
ATOM 1523 C CA . ASN A 1 205 ? 11.350 11.515 -17.556 1.00 69.88 205 ASN A CA 1
ATOM 1524 C C . ASN A 1 205 ? 9.893 11.041 -17.467 1.00 69.88 205 ASN A C 1
ATOM 1526 O O . ASN A 1 205 ? 9.244 11.256 -16.445 1.00 69.88 205 ASN A O 1
ATOM 1530 N N . GLN A 1 206 ? 9.379 10.341 -18.484 1.00 73.69 206 GLN A N 1
ATOM 1531 C CA . GLN A 1 206 ? 8.047 9.729 -18.416 1.00 73.69 206 GLN A CA 1
ATOM 1532 C C . GLN A 1 206 ? 7.967 8.628 -17.352 1.00 73.69 206 GLN A C 1
ATOM 1534 O O . GLN A 1 206 ? 6.997 8.574 -16.600 1.00 73.69 206 GLN A O 1
ATOM 1539 N N . GLN A 1 207 ? 8.986 7.771 -17.239 1.00 70.44 207 GLN A N 1
ATOM 1540 C CA . GLN A 1 207 ? 9.048 6.756 -16.181 1.00 70.44 207 GLN A CA 1
ATOM 1541 C C . GLN A 1 207 ? 9.084 7.395 -14.790 1.00 70.44 207 GLN A C 1
ATOM 1543 O O . GLN A 1 207 ? 8.384 6.935 -13.890 1.00 70.44 207 GLN A O 1
ATOM 1548 N N . LEU A 1 208 ? 9.835 8.486 -14.625 1.00 65.19 208 LEU A N 1
ATOM 1549 C CA . LEU A 1 208 ? 9.903 9.234 -13.375 1.00 65.19 208 LEU A CA 1
ATOM 1550 C C . LEU A 1 208 ? 8.566 9.910 -13.043 1.00 65.19 208 LEU A C 1
ATOM 1552 O O . LEU A 1 208 ? 8.137 9.884 -11.894 1.00 65.19 208 LEU A O 1
ATOM 1556 N N . SER A 1 209 ? 7.872 10.454 -14.045 1.00 69.31 209 SER A N 1
ATOM 1557 C CA . SER A 1 209 ? 6.527 11.017 -13.885 1.00 69.31 209 SER A CA 1
ATOM 1558 C C . SER A 1 209 ? 5.513 9.952 -13.451 1.00 69.31 209 SER A C 1
ATOM 1560 O O . SER A 1 209 ? 4.763 10.164 -12.496 1.00 69.31 209 SER A O 1
ATOM 1562 N N . ASN A 1 210 ? 5.555 8.769 -14.070 1.00 68.12 210 ASN A N 1
ATOM 1563 C CA . ASN A 1 210 ? 4.724 7.633 -13.676 1.00 68.12 210 ASN A CA 1
ATOM 1564 C C . ASN A 1 210 ? 5.030 7.193 -12.236 1.00 68.12 210 ASN A C 1
ATOM 1566 O O . ASN A 1 210 ? 4.107 7.000 -11.446 1.00 68.12 210 ASN A O 1
ATOM 1570 N N . LEU A 1 211 ? 6.308 7.110 -11.859 1.00 63.78 211 LEU A N 1
ATOM 1571 C CA . LEU A 1 211 ? 6.722 6.761 -10.499 1.00 63.78 211 LEU A CA 1
ATOM 1572 C C . LEU A 1 211 ? 6.256 7.804 -9.470 1.00 63.78 211 LEU A C 1
ATOM 1574 O O . LEU A 1 211 ? 5.744 7.442 -8.412 1.00 63.78 211 LEU A O 1
ATOM 1578 N N . GLY A 1 212 ? 6.363 9.090 -9.811 1.00 63.94 212 GLY A N 1
ATOM 1579 C CA . GLY A 1 212 ? 5.868 10.194 -8.992 1.00 63.94 212 GLY A CA 1
ATOM 1580 C C . GLY A 1 212 ? 4.357 10.125 -8.772 1.00 63.94 212 GLY A C 1
ATOM 1581 O O . GLY A 1 212 ? 3.897 10.310 -7.651 1.00 63.94 212 GLY A O 1
ATOM 1582 N N . SER A 1 213 ? 3.581 9.773 -9.802 1.00 71.19 213 SER A N 1
ATOM 1583 C CA . SER A 1 213 ? 2.127 9.600 -9.669 1.00 71.19 213 SER A CA 1
ATOM 1584 C C . SER A 1 213 ? 1.744 8.445 -8.733 1.00 71.19 213 SER A C 1
ATOM 1586 O O . SER A 1 213 ? 0.820 8.579 -7.931 1.00 71.19 213 SER A O 1
ATOM 1588 N N . VAL A 1 214 ? 2.496 7.340 -8.768 1.00 65.38 214 VAL A N 1
ATOM 1589 C CA . VAL A 1 214 ? 2.299 6.192 -7.871 1.00 65.38 214 VAL A CA 1
ATOM 1590 C C . VAL A 1 214 ? 2.661 6.568 -6.434 1.00 65.38 214 VAL A C 1
ATOM 1592 O O . VAL A 1 214 ? 1.897 6.276 -5.518 1.00 65.38 214 VAL A O 1
ATOM 1595 N N . ALA A 1 215 ? 3.774 7.276 -6.226 1.00 60.31 215 ALA A N 1
ATOM 1596 C CA . ALA A 1 215 ? 4.146 7.787 -4.908 1.00 60.31 215 ALA A CA 1
ATOM 1597 C C . ALA A 1 215 ? 3.078 8.742 -4.343 1.00 60.31 215 ALA A C 1
ATOM 1599 O O . ALA A 1 215 ? 2.691 8.616 -3.182 1.00 60.31 215 ALA A O 1
ATOM 1600 N N . GLN A 1 216 ? 2.533 9.631 -5.180 1.00 63.59 216 GLN A N 1
ATOM 1601 C CA . GLN A 1 216 ? 1.434 10.524 -4.808 1.00 63.59 216 GLN A CA 1
ATOM 1602 C C . GLN A 1 216 ? 0.177 9.740 -4.394 1.00 63.59 216 GLN A C 1
ATOM 1604 O O . GLN A 1 216 ? -0.498 10.119 -3.440 1.00 63.59 216 GLN A O 1
ATOM 1609 N N . MET A 1 217 ? -0.134 8.633 -5.079 1.00 66.88 217 MET A N 1
ATOM 1610 C CA . MET A 1 217 ? -1.272 7.771 -4.744 1.00 66.88 217 MET A CA 1
ATOM 1611 C C . MET A 1 217 ? -1.129 7.151 -3.349 1.00 66.88 217 MET A C 1
ATOM 1613 O O . MET A 1 217 ? -2.088 7.173 -2.584 1.00 66.88 217 MET A O 1
ATOM 1617 N N . TYR A 1 218 ? 0.060 6.657 -2.994 1.00 59.66 218 TYR A N 1
ATOM 1618 C CA . TYR A 1 218 ? 0.311 6.090 -1.664 1.00 59.66 218 TYR A CA 1
ATOM 1619 C C . TYR A 1 218 ? 0.207 7.137 -0.552 1.00 59.66 218 TYR A C 1
ATOM 1621 O O . TYR A 1 218 ? -0.403 6.871 0.479 1.00 59.66 218 TYR A O 1
ATOM 1629 N N . ILE A 1 219 ? 0.733 8.343 -0.784 1.00 58.28 219 ILE A N 1
ATOM 1630 C CA . ILE A 1 219 ? 0.613 9.457 0.169 1.00 58.28 219 ILE A CA 1
ATOM 1631 C C . ILE A 1 219 ? -0.863 9.835 0.373 1.00 58.28 219 ILE A C 1
ATOM 1633 O O . ILE A 1 219 ? -1.307 10.039 1.502 1.00 58.28 219 ILE A O 1
ATOM 1637 N N . ASN A 1 220 ? -1.644 9.886 -0.709 1.00 66.38 220 ASN A N 1
ATOM 1638 C CA . ASN A 1 220 ? -3.069 10.199 -0.634 1.00 66.38 220 ASN A CA 1
ATOM 1639 C C . ASN A 1 220 ? -3.880 9.099 0.068 1.00 66.38 220 ASN A C 1
ATOM 1641 O O . ASN A 1 220 ? -4.838 9.413 0.771 1.00 66.38 220 ASN A O 1
ATOM 1645 N N . GLU A 1 221 ? -3.528 7.824 -0.102 1.00 58.41 221 GLU A N 1
ATOM 1646 C CA . GLU A 1 221 ? -4.241 6.719 0.548 1.00 58.41 221 GLU A CA 1
ATOM 1647 C C . GLU A 1 221 ? -4.007 6.701 2.066 1.00 58.41 221 GLU A C 1
ATOM 1649 O O . GLU A 1 221 ? -4.962 6.545 2.830 1.00 58.41 221 GLU A O 1
ATOM 1654 N N . ASP A 1 222 ? -2.777 6.972 2.515 1.00 60.38 222 ASP A N 1
ATOM 1655 C CA . ASP A 1 222 ? -2.481 7.144 3.943 1.00 60.38 222 ASP A CA 1
ATOM 1656 C C . ASP A 1 222 ? -3.244 8.342 4.530 1.00 60.38 222 ASP A C 1
ATOM 1658 O O . ASP A 1 222 ? -3.864 8.228 5.593 1.00 60.38 222 ASP A O 1
ATOM 1662 N N . GLN A 1 223 ? -3.291 9.470 3.810 1.00 59.00 223 GLN A N 1
ATOM 1663 C CA . GLN A 1 223 ? -4.047 10.647 4.242 1.00 59.00 223 GLN A CA 1
ATOM 1664 C C . GLN A 1 223 ? -5.549 10.345 4.364 1.00 59.00 223 GLN A C 1
ATOM 1666 O O . GLN A 1 223 ? -6.171 10.684 5.371 1.00 59.00 223 GLN A O 1
ATOM 1671 N N . ARG A 1 224 ? -6.128 9.619 3.398 1.00 68.25 224 ARG A N 1
ATOM 1672 C CA . ARG A 1 224 ? -7.528 9.164 3.459 1.00 68.25 224 ARG A CA 1
ATOM 1673 C C . ARG A 1 224 ? -7.774 8.221 4.633 1.00 68.25 224 ARG A C 1
ATOM 1675 O O . ARG A 1 224 ? -8.842 8.279 5.240 1.00 68.25 224 ARG A O 1
ATOM 1682 N N . GLY A 1 225 ? -6.817 7.359 4.972 1.00 67.62 225 GLY A N 1
ATOM 1683 C CA . GLY A 1 225 ? -6.896 6.490 6.147 1.00 67.62 225 GLY A CA 1
ATOM 1684 C C . GLY A 1 225 ? -6.984 7.278 7.458 1.00 67.62 225 GLY A C 1
ATOM 1685 O O . GLY A 1 225 ? -7.820 6.969 8.317 1.00 67.62 225 GLY A O 1
ATOM 1686 N N . ILE A 1 226 ? -6.170 8.327 7.589 1.00 67.00 226 ILE A N 1
ATOM 1687 C CA . ILE A 1 226 ? -6.172 9.237 8.743 1.00 67.00 226 ILE A CA 1
ATOM 1688 C C . ILE A 1 226 ? -7.481 10.031 8.800 1.00 67.00 226 ILE A C 1
ATOM 1690 O O . ILE A 1 226 ? -8.137 10.048 9.844 1.00 67.00 226 ILE A O 1
ATOM 1694 N N . ASP A 1 227 ? -7.911 10.616 7.682 1.00 72.44 227 ASP A N 1
ATOM 1695 C CA . ASP A 1 227 ? -9.142 11.406 7.607 1.00 72.44 227 ASP A CA 1
ATOM 1696 C C . ASP A 1 227 ? -10.369 10.548 7.939 1.00 72.44 227 ASP A C 1
ATOM 1698 O O . ASP A 1 227 ? -11.161 10.912 8.806 1.00 72.44 227 ASP A O 1
ATOM 1702 N N . ASN A 1 228 ? -10.478 9.346 7.364 1.00 72.81 228 ASN A N 1
ATOM 1703 C CA . ASN A 1 228 ? -11.547 8.396 7.685 1.00 72.81 228 ASN A CA 1
ATOM 1704 C C . ASN A 1 228 ? -11.543 8.001 9.168 1.00 72.81 228 ASN A C 1
ATOM 1706 O O . ASN A 1 228 ? -12.604 7.843 9.776 1.00 72.81 228 ASN A O 1
ATOM 1710 N N . THR A 1 229 ? -10.361 7.835 9.765 1.00 69.88 229 THR A N 1
ATOM 1711 C CA . THR A 1 229 ? -10.228 7.500 11.188 1.00 69.88 229 THR A CA 1
ATOM 1712 C C . THR A 1 229 ? -10.683 8.656 12.073 1.00 69.88 229 THR A C 1
ATOM 1714 O O . THR A 1 229 ? -11.440 8.427 13.017 1.00 69.88 229 THR A O 1
ATOM 1717 N N . ASN A 1 230 ? -10.303 9.887 11.735 1.00 70.19 230 ASN A N 1
ATOM 1718 C CA . ASN A 1 230 ? -10.693 11.093 12.459 1.00 70.19 230 ASN A CA 1
ATOM 1719 C C . ASN A 1 230 ? -12.186 11.407 12.300 1.00 70.19 230 ASN A C 1
ATOM 1721 O O . ASN A 1 230 ? -12.866 11.660 13.293 1.00 70.19 230 ASN A O 1
ATOM 1725 N N . THR A 1 231 ? -12.733 11.322 11.086 1.00 76.94 231 THR A N 1
ATOM 1726 C CA . THR A 1 231 ? -14.172 11.488 10.834 1.00 76.94 231 THR A CA 1
ATOM 1727 C C . THR A 1 231 ? -14.978 10.430 11.575 1.00 76.94 231 THR A C 1
ATOM 1729 O O . THR A 1 231 ? -15.968 10.752 12.233 1.00 76.94 231 THR A O 1
ATOM 1732 N N . ARG A 1 232 ? -14.543 9.164 11.541 1.00 68.50 232 ARG A N 1
ATOM 1733 C CA . ARG A 1 232 ? -15.206 8.106 12.306 1.00 68.50 232 ARG A CA 1
ATOM 1734 C C . ARG A 1 232 ? -15.121 8.372 13.803 1.00 68.50 232 ARG A C 1
ATOM 1736 O O . ARG A 1 232 ? -16.127 8.207 14.475 1.00 68.50 232 ARG A O 1
ATOM 1743 N N . ALA A 1 233 ? -13.977 8.819 14.312 1.00 71.06 233 ALA A N 1
ATOM 1744 C CA . ALA A 1 233 ? -13.822 9.170 15.718 1.00 71.06 233 ALA A CA 1
ATOM 1745 C C . ALA A 1 233 ? -14.738 10.319 16.159 1.00 71.06 233 ALA A C 1
ATOM 1747 O O . ALA A 1 233 ? -15.288 10.261 17.255 1.00 71.06 233 ALA A O 1
ATOM 1748 N N . GLN A 1 234 ? -14.949 11.326 15.308 1.00 71.81 234 GLN A N 1
ATOM 1749 C CA . GLN A 1 234 ? -15.916 12.397 15.565 1.00 71.81 234 GLN A CA 1
ATOM 1750 C C . GLN A 1 234 ? -17.357 11.878 15.561 1.00 71.81 234 GLN A C 1
ATOM 1752 O O . GLN A 1 234 ? -18.153 12.275 16.407 1.00 71.81 234 GLN A O 1
ATOM 1757 N N . LEU A 1 235 ? -17.689 10.975 14.634 1.00 75.50 235 LEU A N 1
ATOM 1758 C CA . LEU A 1 235 ? -19.045 10.452 14.482 1.00 75.50 235 LEU A CA 1
ATOM 1759 C C . LEU A 1 235 ? -19.422 9.442 15.575 1.00 75.50 235 LEU A C 1
ATOM 1761 O O . LEU A 1 235 ? -20.536 9.464 16.090 1.00 75.50 235 LEU A O 1
ATOM 1765 N N . THR A 1 236 ? -18.514 8.525 15.906 1.00 72.88 236 THR A N 1
ATOM 1766 C CA . THR A 1 236 ? -18.763 7.456 16.882 1.00 72.88 236 THR A CA 1
ATOM 1767 C C . THR A 1 236 ? -18.376 7.863 18.292 1.00 72.88 236 THR A C 1
ATOM 1769 O O . THR A 1 236 ? -18.848 7.252 19.247 1.00 72.88 236 THR A O 1
ATOM 1772 N N . GLY A 1 237 ? -17.505 8.861 18.433 1.00 68.62 237 GLY A N 1
ATOM 1773 C CA . GLY A 1 237 ? -16.914 9.227 19.705 1.00 68.62 237 GLY A CA 1
ATOM 1774 C C . GLY A 1 237 ? -15.718 8.369 20.117 1.00 68.62 237 GLY A C 1
ATOM 1775 O O . GLY A 1 237 ? -15.173 8.610 21.194 1.00 68.62 237 GLY A O 1
ATOM 1776 N N . TYR A 1 238 ? -15.274 7.412 19.295 1.00 73.56 238 TYR A N 1
ATOM 1777 C CA . TYR A 1 238 ? -14.193 6.478 19.626 1.00 73.56 238 TYR A CA 1
ATOM 1778 C C . TYR A 1 238 ? -13.087 6.465 18.564 1.00 73.56 238 TYR A C 1
ATOM 1780 O O . TYR A 1 238 ? -13.336 6.221 17.383 1.00 73.56 238 TYR A O 1
ATOM 1788 N N . LEU A 1 239 ? -11.845 6.650 19.009 1.00 74.94 239 LEU A N 1
ATOM 1789 C CA . LEU A 1 239 ? -10.630 6.431 18.230 1.00 74.94 239 LEU A CA 1
ATOM 1790 C C . LEU A 1 239 ? -10.215 4.955 18.335 1.00 74.94 239 LEU A C 1
ATOM 1792 O O . LEU A 1 239 ? -10.043 4.449 19.446 1.00 74.94 239 LEU A O 1
ATOM 1796 N N . PRO A 1 240 ? -10.010 4.242 17.216 1.00 65.69 240 PRO A N 1
ATOM 1797 C CA . PRO A 1 240 ? -9.340 2.947 17.243 1.00 65.69 240 PRO A CA 1
ATOM 1798 C C . PRO A 1 240 ? -7.948 3.114 17.865 1.00 65.69 240 PRO A C 1
ATOM 1800 O O . PRO A 1 240 ? -7.197 3.985 17.439 1.00 65.69 240 PRO A O 1
ATOM 1803 N N . GLY A 1 241 ? -7.638 2.299 18.876 1.00 60.97 241 GLY A N 1
ATOM 1804 C CA . GLY A 1 241 ? -6.571 2.486 19.859 1.00 60.97 241 GLY A CA 1
ATOM 1805 C C . GLY A 1 241 ? -5.314 3.172 19.338 1.00 60.97 241 GLY A C 1
ATOM 1806 O O . GLY A 1 241 ? -4.600 2.617 18.496 1.00 60.97 241 GLY A O 1
ATOM 1807 N N . GLY A 1 242 ? -5.048 4.358 19.893 1.00 64.19 242 GLY A N 1
ATOM 1808 C CA . GLY A 1 242 ? -3.777 5.058 19.742 1.00 64.19 242 GLY A CA 1
ATOM 1809 C C . GLY A 1 242 ? -2.614 4.133 20.092 1.00 64.19 242 GLY A C 1
ATOM 1810 O O . GLY A 1 242 ? -2.772 3.194 20.878 1.00 64.19 242 GLY A O 1
ATOM 1811 N N . GLU A 1 243 ? -1.460 4.353 19.467 1.00 63.81 243 GLU A N 1
ATOM 1812 C CA . GLU A 1 243 ? -0.294 3.466 19.587 1.00 63.81 243 GLU A CA 1
ATOM 1813 C C . GLU A 1 243 ? 0.085 3.184 21.049 1.00 63.81 243 GLU A C 1
ATOM 1815 O O . GLU A 1 243 ? 0.368 2.042 21.412 1.00 63.81 243 GLU A O 1
ATOM 1820 N N . GLU A 1 244 ? -0.039 4.192 21.910 1.00 68.81 244 GLU A N 1
ATOM 1821 C CA . GLU A 1 244 ? 0.200 4.110 23.354 1.00 68.81 244 GLU A CA 1
ATOM 1822 C C . GLU A 1 244 ? -0.772 3.145 24.059 1.00 68.81 244 GLU A C 1
ATOM 1824 O O . GLU A 1 244 ? -0.358 2.278 24.834 1.00 68.81 244 GLU A O 1
ATOM 1829 N N . ALA A 1 245 ? -2.067 3.210 23.731 1.00 75.81 245 ALA A N 1
ATOM 1830 C CA . ALA A 1 245 ? -3.075 2.292 24.259 1.00 75.81 245 ALA A CA 1
ATOM 1831 C C . ALA A 1 245 ? -2.855 0.854 23.777 1.00 75.81 245 ALA A C 1
ATOM 1833 O O . ALA A 1 245 ? -2.995 -0.086 24.559 1.00 75.81 245 ALA A O 1
ATOM 1834 N N . LYS A 1 246 ? -2.468 0.668 22.510 1.00 78.12 246 LYS A N 1
ATOM 1835 C CA . LYS A 1 246 ? -2.124 -0.657 21.972 1.00 78.12 246 LYS A CA 1
ATOM 1836 C C . LYS A 1 246 ? -0.914 -1.259 22.684 1.00 78.12 246 LYS A C 1
ATOM 1838 O O . LYS A 1 246 ? -0.949 -2.437 23.034 1.00 78.12 246 LYS A O 1
ATOM 1843 N N . GLY A 1 247 ? 0.123 -0.461 22.945 1.00 82.62 247 GLY A N 1
ATOM 1844 C CA . GLY A 1 247 ? 1.302 -0.898 23.698 1.00 82.62 247 GLY A CA 1
ATOM 1845 C C . GLY A 1 247 ? 0.944 -1.400 25.099 1.00 82.62 247 GLY A C 1
ATOM 1846 O O . GLY A 1 247 ? 1.342 -2.498 25.494 1.00 82.62 247 GLY A O 1
ATOM 1847 N N . LEU A 1 248 ? 0.111 -0.646 25.816 1.00 84.81 248 LEU A N 1
ATOM 1848 C CA . LEU A 1 248 ? -0.341 -1.008 27.159 1.00 84.81 248 LEU A CA 1
ATOM 1849 C C . LEU A 1 248 ? -1.268 -2.229 27.173 1.00 84.81 248 LEU A C 1
ATOM 1851 O O . LEU A 1 248 ? -1.118 -3.093 28.038 1.00 84.81 248 LEU A O 1
ATOM 1855 N N . VAL A 1 249 ? -2.163 -2.372 26.190 1.00 86.69 249 VAL A N 1
ATOM 1856 C CA . VAL A 1 249 ? -2.968 -3.596 26.041 1.00 86.69 249 VAL A CA 1
ATOM 1857 C C . VAL A 1 249 ? -2.090 -4.812 25.753 1.00 86.69 249 VAL A C 1
ATOM 1859 O O . VAL A 1 249 ? -2.311 -5.860 26.353 1.00 86.69 249 VAL A O 1
ATOM 1862 N N . ASN A 1 250 ? -1.057 -4.693 24.917 1.00 87.25 250 ASN A N 1
ATOM 1863 C CA . ASN A 1 250 ? -0.132 -5.801 24.656 1.00 87.25 250 ASN A CA 1
ATOM 1864 C C . ASN A 1 250 ? 0.630 -6.224 25.923 1.00 87.25 250 ASN A C 1
ATOM 1866 O O . ASN A 1 250 ? 0.764 -7.419 26.199 1.00 87.25 250 ASN A O 1
ATOM 1870 N N . GLN A 1 251 ? 1.078 -5.261 26.733 1.00 87.44 251 GLN A N 1
ATOM 1871 C CA . GLN A 1 251 ? 1.710 -5.545 28.023 1.00 87.44 251 GLN A CA 1
ATOM 1872 C C . GLN A 1 251 ? 0.733 -6.227 28.994 1.00 87.44 251 GLN A C 1
ATOM 1874 O O . GLN A 1 251 ? 1.087 -7.218 29.636 1.00 87.44 251 GLN A O 1
ATOM 1879 N N . LEU A 1 252 ? -0.516 -5.754 29.054 1.00 88.94 252 LEU A N 1
ATOM 1880 C CA . LEU A 1 252 ? -1.587 -6.371 29.838 1.00 88.94 252 LEU A CA 1
ATOM 1881 C C . LEU A 1 252 ? -1.869 -7.814 29.392 1.00 88.94 252 LEU A C 1
ATOM 1883 O O . LEU A 1 252 ? -2.075 -8.696 30.227 1.00 88.94 252 LEU A O 1
ATOM 1887 N N . MET A 1 253 ? -1.841 -8.060 28.083 1.00 89.75 253 MET A N 1
ATOM 1888 C CA . MET A 1 253 ? -2.057 -9.368 27.470 1.00 89.75 253 MET A CA 1
ATOM 1889 C C . MET A 1 253 ? -0.943 -10.352 27.845 1.00 89.75 253 MET A C 1
ATOM 1891 O O . MET A 1 253 ? -1.224 -11.482 28.237 1.00 89.75 253 MET A O 1
ATOM 1895 N N . SER A 1 254 ? 0.316 -9.903 27.825 1.00 90.06 254 SER A N 1
ATOM 1896 C CA . SER A 1 254 ? 1.463 -10.701 28.279 1.00 90.06 254 SER A CA 1
ATOM 1897 C C . SER A 1 254 ? 1.354 -11.079 29.761 1.00 90.06 254 SER A C 1
ATOM 1899 O O . SER A 1 254 ? 1.532 -12.243 30.119 1.00 90.06 254 SER A O 1
ATOM 1901 N N . LEU A 1 255 ? 0.974 -10.132 30.630 1.00 89.38 255 LEU A N 1
ATOM 1902 C CA . LEU A 1 255 ? 0.771 -10.408 32.059 1.00 89.38 255 LEU A CA 1
ATOM 1903 C C . LEU A 1 255 ? -0.369 -11.409 32.302 1.00 89.38 255 LEU A C 1
ATOM 1905 O O . LEU A 1 255 ? -0.242 -12.285 33.158 1.00 89.38 255 LEU A O 1
ATOM 1909 N N . LYS A 1 256 ? -1.464 -11.320 31.534 1.00 89.00 256 LYS A N 1
ATOM 1910 C CA . LYS A 1 256 ? -2.570 -12.291 31.590 1.00 89.00 256 LYS A CA 1
ATOM 1911 C C . LYS A 1 256 ? -2.128 -13.682 31.151 1.00 89.00 256 LYS A C 1
ATOM 1913 O O . LYS A 1 256 ? -2.404 -14.650 31.851 1.00 89.00 256 LYS A O 1
ATOM 1918 N N . GLN A 1 257 ? -1.390 -13.774 30.047 1.00 89.56 257 GLN A N 1
ATOM 1919 C CA . GLN A 1 257 ? -0.856 -15.046 29.568 1.00 89.56 257 GLN A CA 1
ATOM 1920 C C . GLN A 1 257 ? 0.033 -15.705 30.626 1.00 89.56 257 GLN A C 1
ATOM 1922 O O . GLN A 1 257 ? -0.127 -16.887 30.921 1.00 89.56 257 GLN A O 1
ATOM 1927 N N . GLN A 1 258 ? 0.916 -14.922 31.252 1.00 86.56 258 GLN A N 1
ATOM 1928 C CA . GLN A 1 258 ? 1.769 -15.397 32.338 1.00 86.56 258 GLN A CA 1
ATOM 1929 C C . GLN A 1 258 ? 0.932 -15.902 33.518 1.00 86.56 258 GLN A C 1
ATOM 1931 O O . GLN A 1 258 ? 1.151 -17.024 33.967 1.00 86.56 258 GLN A O 1
ATOM 1936 N N . ALA A 1 259 ? -0.073 -15.141 33.960 1.00 85.62 259 ALA A N 1
ATOM 1937 C CA . ALA A 1 259 ? -0.939 -15.499 35.089 1.00 85.62 259 ALA A CA 1
ATOM 1938 C C . ALA A 1 259 ? -1.787 -16.770 34.861 1.00 85.62 259 ALA A C 1
ATOM 1940 O O . ALA A 1 259 ? -2.179 -17.430 35.832 1.00 85.62 259 ALA A O 1
ATOM 1941 N N . GLU A 1 260 ? -2.055 -17.113 33.599 1.00 85.44 260 GLU A N 1
ATOM 1942 C CA . GLU A 1 260 ? -2.824 -18.292 33.172 1.00 85.44 260 GLU A CA 1
ATOM 1943 C C . GLU A 1 260 ? -1.960 -19.541 32.928 1.00 85.44 260 GLU A C 1
ATOM 1945 O O . GLU A 1 260 ? -2.491 -20.642 32.753 1.00 85.44 260 GLU A O 1
ATOM 1950 N N . THR A 1 261 ? -0.631 -19.412 32.962 1.00 85.69 261 THR A N 1
ATOM 1951 C CA . THR A 1 261 ? 0.288 -20.540 32.750 1.00 85.69 261 THR A CA 1
ATOM 1952 C C . THR A 1 261 ? 0.167 -21.565 33.885 1.00 85.69 261 THR A C 1
ATOM 1954 O O . THR A 1 261 ? 0.161 -21.223 35.072 1.00 85.69 261 THR A O 1
ATOM 1957 N N . LYS A 1 262 ? 0.100 -22.859 33.541 1.00 75.31 262 LYS A N 1
ATOM 1958 C CA . LYS A 1 262 ? 0.091 -23.942 34.538 1.00 75.31 262 LYS A CA 1
ATOM 1959 C C . LYS A 1 262 ? 1.415 -23.946 35.308 1.00 75.31 262 LYS A C 1
ATOM 1961 O O . LYS A 1 262 ? 2.467 -24.112 34.705 1.00 75.31 262 LYS A O 1
ATOM 1966 N N . GLY A 1 263 ? 1.344 -23.792 36.631 1.00 79.19 263 GLY A N 1
ATOM 1967 C CA . GLY A 1 263 ? 2.510 -23.800 37.527 1.00 79.19 263 GLY A CA 1
ATOM 1968 C C . GLY A 1 263 ? 2.736 -22.502 38.307 1.00 79.19 263 GLY A C 1
ATOM 1969 O O . GLY A 1 263 ? 3.517 -22.510 39.250 1.00 79.19 263 GLY A O 1
ATOM 1970 N N . VAL A 1 264 ? 2.027 -21.416 37.978 1.00 84.44 264 VAL A N 1
ATOM 1971 C CA . VAL A 1 264 ? 2.109 -20.150 38.726 1.00 84.44 264 VAL A CA 1
ATOM 1972 C C . VAL A 1 264 ? 1.434 -20.287 40.090 1.00 84.44 264 VAL A C 1
ATOM 1974 O O . VAL A 1 264 ? 0.279 -20.723 40.188 1.00 84.44 264 VAL A O 1
ATOM 1977 N N . THR A 1 265 ? 2.145 -19.899 41.148 1.00 88.81 265 THR A N 1
ATOM 1978 C CA . THR A 1 265 ? 1.617 -19.932 42.517 1.00 88.81 265 THR A CA 1
ATOM 1979 C C . THR A 1 265 ? 0.507 -18.894 42.709 1.00 88.81 265 THR A C 1
ATOM 1981 O O . THR A 1 265 ? 0.419 -17.895 41.993 1.00 88.81 265 THR A O 1
ATOM 1984 N N . ALA A 1 266 ? -0.354 -19.088 43.713 1.00 85.25 266 ALA A N 1
ATOM 1985 C CA . ALA A 1 266 ? -1.406 -18.116 44.022 1.00 85.25 266 ALA A CA 1
ATOM 1986 C C . ALA A 1 266 ? -0.837 -16.715 44.330 1.00 85.25 266 ALA A C 1
ATOM 1988 O O . ALA A 1 266 ? -1.403 -15.715 43.899 1.00 85.25 266 ALA A O 1
ATOM 1989 N N . ALA A 1 267 ? 0.312 -16.644 45.012 1.00 83.56 267 ALA A N 1
ATOM 1990 C CA . ALA A 1 267 ? 0.980 -15.386 45.339 1.00 83.56 267 ALA A CA 1
ATOM 1991 C C . ALA A 1 267 ? 1.517 -14.659 44.091 1.00 83.56 267 ALA A C 1
ATOM 1993 O O . ALA A 1 267 ? 1.341 -13.447 43.953 1.00 83.56 267 ALA A O 1
ATOM 1994 N N . GLU A 1 268 ? 2.125 -15.388 43.153 1.00 86.38 268 GLU A N 1
ATOM 1995 C CA . GLU A 1 268 ? 2.602 -14.823 41.883 1.00 86.38 268 GLU A CA 1
ATOM 1996 C C . GLU A 1 268 ? 1.448 -14.358 40.998 1.00 86.38 268 GLU A C 1
ATOM 1998 O O . GLU A 1 268 ? 1.528 -13.285 40.399 1.00 86.38 268 GLU A O 1
ATOM 2003 N N . ARG A 1 269 ? 0.339 -15.107 40.975 1.00 85.19 269 ARG A N 1
ATOM 2004 C CA . ARG A 1 269 ? -0.871 -14.697 40.257 1.00 85.19 269 ARG A CA 1
ATOM 2005 C C . ARG A 1 269 ? -1.425 -13.383 40.804 1.00 85.19 269 ARG A C 1
ATOM 2007 O O . ARG A 1 269 ? -1.767 -12.504 40.018 1.00 85.19 269 ARG A O 1
ATOM 2014 N N . THR A 1 270 ? -1.457 -13.211 42.127 1.00 86.50 270 THR A N 1
ATOM 2015 C CA . THR A 1 270 ? -1.864 -11.944 42.755 1.00 86.50 270 THR A CA 1
ATOM 2016 C C . THR A 1 270 ? -0.933 -10.796 42.360 1.00 86.50 270 THR A C 1
ATOM 2018 O O . THR A 1 270 ? -1.406 -9.718 42.015 1.00 86.50 270 THR A O 1
ATOM 2021 N N . LYS A 1 271 ? 0.389 -11.017 42.325 1.00 87.12 271 LYS A N 1
ATOM 2022 C CA . LYS A 1 271 ? 1.359 -9.993 41.901 1.00 87.12 271 LYS A CA 1
ATOM 2023 C C . LYS A 1 271 ? 1.161 -9.570 40.439 1.00 87.12 271 LYS A C 1
ATOM 2025 O O . LYS A 1 271 ? 1.139 -8.373 40.157 1.00 87.12 271 LYS A O 1
ATOM 2030 N N . LEU A 1 272 ? 0.988 -10.533 39.532 1.00 88.00 272 LEU A N 1
ATOM 2031 C CA . LEU A 1 272 ? 0.710 -10.275 38.114 1.00 88.00 272 LEU A CA 1
ATOM 2032 C C . LEU A 1 272 ? -0.638 -9.566 37.928 1.00 88.00 272 LEU A C 1
ATOM 2034 O O . LEU A 1 272 ? -0.735 -8.639 37.125 1.00 88.00 272 LEU A O 1
ATOM 2038 N N . SER A 1 273 ? -1.656 -9.945 38.709 1.00 87.88 273 SER A N 1
ATOM 2039 C CA . SER A 1 273 ? -2.954 -9.265 38.707 1.00 87.88 273 SER A CA 1
ATOM 2040 C C . SER A 1 273 ? -2.825 -7.809 39.148 1.00 87.88 273 SER A C 1
ATOM 2042 O O . SER A 1 273 ? -3.322 -6.936 38.450 1.00 87.88 273 SER A O 1
ATOM 2044 N N . ASN A 1 274 ? -2.082 -7.521 40.221 1.00 87.44 274 ASN A N 1
ATOM 2045 C CA . ASN A 1 274 ? -1.876 -6.149 40.697 1.00 87.44 274 ASN A CA 1
ATOM 2046 C C . ASN A 1 274 ? -1.143 -5.276 39.659 1.00 87.44 274 ASN A C 1
ATOM 2048 O O . ASN A 1 274 ? -1.471 -4.105 39.479 1.00 87.44 274 ASN A O 1
ATOM 2052 N N . GLN A 1 275 ? -0.164 -5.838 38.940 1.00 85.69 275 GLN A N 1
ATOM 2053 C CA . GLN A 1 275 ? 0.504 -5.138 37.834 1.00 85.69 275 GLN A CA 1
ATOM 2054 C C . GLN A 1 275 ? -0.460 -4.876 36.668 1.00 85.69 275 GLN A C 1
ATOM 2056 O O . GLN A 1 275 ? -0.485 -3.779 36.110 1.00 85.69 275 GLN A O 1
ATOM 2061 N N . ALA A 1 276 ? -1.289 -5.864 36.333 1.00 88.00 276 ALA A N 1
ATOM 2062 C CA . ALA A 1 276 ? -2.337 -5.735 35.330 1.00 88.00 276 ALA A CA 1
ATOM 2063 C C . ALA A 1 276 ? -3.402 -4.692 35.726 1.00 88.00 276 ALA A C 1
ATOM 2065 O O . ALA A 1 276 ? -3.908 -3.982 34.858 1.00 88.00 276 ALA A O 1
ATOM 2066 N N . ASP A 1 277 ? -3.720 -4.563 37.015 1.00 87.75 277 ASP A N 1
ATOM 2067 C CA . ASP A 1 277 ? -4.655 -3.562 37.538 1.00 87.75 277 ASP A CA 1
ATOM 2068 C C . ASP A 1 277 ? -4.112 -2.137 37.345 1.00 87.75 277 ASP A C 1
ATOM 2070 O O . ASP A 1 277 ? -4.852 -1.253 36.914 1.00 87.75 277 ASP A O 1
ATOM 2074 N N . GLY A 1 278 ? -2.806 -1.926 37.556 1.00 86.81 278 GLY A N 1
ATOM 2075 C CA . GLY A 1 278 ? -2.148 -0.645 37.271 1.00 86.81 278 GLY A CA 1
ATOM 2076 C C . GLY A 1 278 ? -2.225 -0.251 35.791 1.00 86.81 278 GLY A C 1
ATOM 2077 O O . GLY A 1 278 ? -2.541 0.892 35.462 1.00 86.81 278 GLY A O 1
ATOM 2078 N N . ILE A 1 279 ? -2.021 -1.210 34.882 1.00 86.75 279 ILE A N 1
ATOM 2079 C CA . ILE A 1 279 ? -2.162 -0.968 33.437 1.00 86.75 279 ILE A CA 1
ATOM 2080 C C . ILE A 1 279 ? -3.622 -0.682 33.066 1.00 86.75 279 ILE A C 1
ATOM 2082 O O . ILE A 1 279 ? -3.886 0.220 32.276 1.00 86.75 279 ILE A O 1
ATOM 2086 N N . ARG A 1 280 ? -4.588 -1.396 33.658 1.00 88.69 280 ARG A N 1
ATOM 2087 C CA . ARG A 1 280 ? -6.021 -1.131 33.450 1.00 88.69 280 ARG A CA 1
ATOM 2088 C C . ARG A 1 280 ? -6.433 0.261 33.925 1.00 88.69 280 ARG A C 1
ATOM 2090 O O . ARG A 1 280 ? -7.217 0.913 33.241 1.00 88.69 280 ARG A O 1
ATOM 2097 N N . ALA A 1 281 ? -5.886 0.737 35.042 1.00 85.38 281 ALA A N 1
ATOM 2098 C CA . ALA A 1 281 ? -6.125 2.098 35.518 1.00 85.38 281 ALA A CA 1
ATOM 2099 C C . ALA A 1 281 ? -5.602 3.148 34.522 1.00 85.38 281 ALA A C 1
ATOM 2101 O O . ALA A 1 281 ? -6.315 4.093 34.191 1.00 85.38 281 ALA A O 1
ATOM 2102 N N . MET A 1 282 ? -4.403 2.937 33.977 1.00 82.38 282 MET A N 1
ATOM 2103 C CA . MET A 1 282 ? -3.815 3.818 32.964 1.00 82.38 282 MET A CA 1
ATOM 2104 C C . MET A 1 282 ? -4.589 3.789 31.635 1.00 82.38 282 MET A C 1
ATOM 2106 O O . MET A 1 282 ? -4.832 4.834 31.040 1.00 82.38 282 MET A O 1
ATOM 2110 N N . LEU A 1 283 ? -5.054 2.614 31.196 1.00 83.06 283 LEU A N 1
ATOM 2111 C CA . LEU A 1 283 ? -5.945 2.475 30.037 1.00 83.06 283 LEU A CA 1
ATOM 2112 C C . LEU A 1 283 ? -7.262 3.239 30.243 1.00 83.06 283 LEU A C 1
ATOM 2114 O O . LEU A 1 283 ? -7.679 3.979 29.355 1.00 83.06 283 LEU A O 1
ATOM 2118 N N . SER A 1 284 ? -7.866 3.127 31.429 1.00 84.06 284 SER A N 1
ATOM 2119 C CA . SER A 1 284 ? -9.075 3.874 31.801 1.00 84.06 284 SER A CA 1
ATOM 2120 C C . SER A 1 284 ? -8.850 5.390 31.778 1.00 84.06 284 SER A C 1
ATOM 2122 O O . SER A 1 284 ? -9.680 6.134 31.257 1.00 84.06 284 SER A O 1
ATOM 2124 N N . GLN A 1 285 ? -7.691 5.859 32.255 1.00 78.94 285 GLN A N 1
ATOM 2125 C CA . GLN A 1 285 ? -7.314 7.276 32.202 1.00 78.94 285 GLN A CA 1
ATOM 2126 C C . GLN A 1 285 ? -7.178 7.793 30.762 1.00 78.94 285 GLN A C 1
ATOM 2128 O O . GLN A 1 285 ? -7.536 8.934 30.483 1.00 78.94 285 GLN A O 1
ATOM 2133 N N . MET A 1 286 ? -6.722 6.948 29.837 1.00 71.69 286 MET A N 1
ATOM 2134 C CA . MET A 1 286 ? -6.694 7.248 28.402 1.00 71.69 286 MET A CA 1
ATOM 2135 C C . MET A 1 286 ? -8.057 7.062 27.717 1.00 71.69 286 MET A C 1
ATOM 2137 O O . MET A 1 286 ? -8.135 7.095 26.494 1.00 71.69 286 MET A O 1
ATOM 2141 N N . GLY A 1 287 ? -9.136 6.825 28.467 1.00 72.06 287 GLY A N 1
ATOM 2142 C CA . GLY A 1 287 ? -10.478 6.636 27.919 1.00 72.06 287 GLY A CA 1
ATOM 2143 C C . GLY A 1 287 ? -10.699 5.282 27.241 1.00 72.06 287 GLY A C 1
ATOM 2144 O O . GLY A 1 287 ? -11.682 5.127 26.518 1.00 72.06 287 GLY A O 1
ATOM 2145 N N . VAL A 1 288 ? -9.811 4.305 27.441 1.00 81.44 288 VAL A N 1
ATOM 2146 C CA . VAL A 1 288 ? -10.014 2.924 26.985 1.00 81.44 288 VAL A CA 1
ATOM 2147 C C . VAL A 1 288 ? -10.867 2.184 28.005 1.00 81.44 288 VAL A C 1
ATOM 2149 O O . VAL A 1 288 ? -10.586 2.205 29.203 1.00 81.44 288 VAL A O 1
ATOM 2152 N N . ASP A 1 289 ? -11.897 1.489 27.534 1.00 79.56 289 ASP A N 1
ATOM 2153 C CA . ASP A 1 289 ? -12.747 0.670 28.393 1.00 79.56 289 ASP A CA 1
ATOM 2154 C C . ASP A 1 289 ? -11.971 -0.543 28.945 1.00 79.56 289 ASP A C 1
ATOM 2156 O O . ASP A 1 289 ? -11.788 -1.567 28.284 1.00 79.56 289 ASP A O 1
ATOM 2160 N N . ALA A 1 290 ? -11.498 -0.417 30.185 1.00 82.06 290 ALA A N 1
ATOM 2161 C CA . ALA A 1 290 ? -10.720 -1.444 30.865 1.00 82.06 290 ALA A CA 1
ATOM 2162 C C . ALA A 1 290 ? -11.563 -2.641 31.348 1.00 82.06 290 ALA A C 1
ATOM 2164 O O . ALA A 1 290 ? -10.988 -3.661 31.744 1.00 82.06 290 ALA A O 1
ATOM 2165 N N . SER A 1 291 ? -12.902 -2.551 31.319 1.00 82.44 291 SER A N 1
ATOM 2166 C CA . SER A 1 291 ? -13.792 -3.630 31.775 1.00 82.44 291 SER A CA 1
ATOM 2167 C C . SER A 1 291 ? -13.640 -4.892 30.922 1.00 82.44 291 SER A C 1
ATOM 2169 O O . SER A 1 291 ? -13.629 -6.008 31.446 1.00 82.44 291 SER A O 1
ATOM 2171 N N . GLN A 1 292 ? -13.378 -4.708 29.627 1.00 82.06 292 GLN A N 1
ATOM 2172 C CA . GLN A 1 292 ? -13.149 -5.782 28.659 1.00 82.06 292 GLN A CA 1
ATOM 2173 C C . GLN A 1 292 ? -11.813 -6.510 28.876 1.00 82.06 292 GLN A C 1
ATOM 2175 O O . GLN A 1 292 ? -11.592 -7.592 28.338 1.00 82.06 292 GLN A O 1
ATOM 2180 N N . TYR A 1 293 ? -10.944 -5.955 29.725 1.00 85.12 293 TYR A N 1
ATOM 2181 C CA . TYR A 1 293 ? -9.669 -6.546 30.119 1.00 85.12 293 TYR A CA 1
ATOM 2182 C C . TYR A 1 293 ? -9.606 -6.894 31.616 1.00 85.12 293 TYR A C 1
ATOM 2184 O O . TYR A 1 293 ? -8.515 -7.145 32.139 1.00 85.12 293 TYR A O 1
ATOM 2192 N N . GLY A 1 294 ? -10.750 -6.911 32.312 1.00 83.62 294 GLY A N 1
ATOM 2193 C CA . GLY A 1 294 ? -10.853 -7.115 33.761 1.00 83.62 294 GLY A CA 1
ATOM 2194 C C . GLY A 1 294 ? -10.200 -8.404 34.278 1.00 83.62 294 GLY A C 1
ATOM 2195 O O . GLY A 1 294 ? -9.866 -9.310 33.512 1.00 83.62 294 GLY A O 1
ATOM 2196 N N . ALA A 1 295 ? -10.004 -8.504 35.595 1.00 79.19 295 ALA A N 1
ATOM 2197 C CA . ALA A 1 295 ? -9.351 -9.653 36.243 1.00 79.19 295 ALA A CA 1
ATOM 2198 C C . ALA A 1 295 ? -10.079 -10.992 35.988 1.00 79.19 295 ALA A C 1
ATOM 2200 O O . ALA A 1 295 ? -9.466 -12.052 35.956 1.00 79.19 295 ALA A O 1
ATOM 2201 N N . ASN A 1 296 ? -11.384 -10.916 35.752 1.00 81.12 296 ASN A N 1
ATOM 2202 C CA . ASN A 1 296 ? -12.315 -12.004 35.466 1.00 81.12 296 ASN A CA 1
ATOM 2203 C C . ASN A 1 296 ? -12.402 -12.373 33.970 1.00 81.12 296 ASN A C 1
ATOM 2205 O O . ASN A 1 296 ? -13.101 -13.321 33.618 1.00 81.12 296 ASN A O 1
ATOM 2209 N N . VAL A 1 297 ? -11.686 -11.664 33.091 1.00 86.00 297 VAL A N 1
ATOM 2210 C CA . VAL A 1 297 ? -11.606 -11.964 31.654 1.00 86.00 297 VAL A CA 1
ATOM 2211 C C . VAL A 1 297 ? -10.295 -12.690 31.367 1.00 86.00 297 VAL A C 1
ATOM 2213 O O . VAL A 1 297 ? -9.223 -12.161 31.668 1.00 86.00 297 VAL A O 1
ATOM 2216 N N . ASN A 1 298 ? -10.360 -13.883 30.776 1.00 85.38 298 ASN A N 1
ATOM 2217 C CA . ASN A 1 298 ? -9.158 -14.635 30.410 1.00 85.38 298 ASN A CA 1
ATOM 2218 C C . ASN A 1 298 ? -8.468 -14.058 29.156 1.00 85.38 298 ASN A C 1
ATOM 2220 O O . ASN A 1 298 ? -9.051 -13.258 28.419 1.00 85.38 298 ASN A O 1
ATOM 2224 N N . TYR A 1 299 ? -7.230 -14.473 28.900 1.00 85.56 299 TYR A N 1
ATOM 2225 C CA . TYR A 1 299 ? -6.422 -14.055 27.755 1.00 85.56 299 TYR A CA 1
ATOM 2226 C C . TYR A 1 299 ? -7.146 -14.268 26.420 1.00 85.56 299 TYR A C 1
ATOM 2228 O O . TYR A 1 299 ? -7.139 -13.393 25.557 1.00 85.56 299 TYR A O 1
ATOM 2236 N N . ASN A 1 300 ? -7.809 -15.413 26.246 1.00 84.00 300 ASN A N 1
ATOM 2237 C CA . ASN A 1 300 ? -8.474 -15.761 24.988 1.00 84.00 300 ASN A CA 1
ATOM 2238 C C . ASN A 1 300 ? -9.630 -14.812 24.651 1.00 84.00 300 ASN A C 1
ATOM 2240 O O . ASN A 1 300 ? -9.808 -14.466 23.488 1.00 84.00 300 ASN A O 1
ATOM 2244 N N . THR A 1 301 ? -10.389 -14.366 25.652 1.00 83.62 301 THR A N 1
ATOM 2245 C CA . THR A 1 301 ? -11.453 -13.373 25.465 1.00 83.62 301 THR A CA 1
ATOM 2246 C C . THR A 1 301 ? -10.870 -11.967 25.328 1.00 83.62 301 THR A C 1
ATOM 2248 O O . THR A 1 301 ? -11.268 -11.217 24.444 1.00 83.62 301 THR A O 1
ATOM 2251 N N . ALA A 1 302 ? -9.888 -11.612 26.160 1.00 83.19 302 ALA A N 1
ATOM 2252 C CA . ALA A 1 302 ? -9.293 -10.279 26.164 1.00 83.19 302 ALA A CA 1
ATOM 2253 C C . ALA A 1 302 ? -8.505 -9.973 24.872 1.00 83.19 302 ALA A C 1
ATOM 2255 O O . ALA A 1 302 ? -8.491 -8.835 24.412 1.00 83.19 302 ALA A O 1
ATOM 2256 N N . SER A 1 303 ? -7.857 -10.975 24.271 1.00 81.88 303 SER A N 1
ATOM 2257 C CA . SER A 1 303 ? -7.066 -10.834 23.035 1.00 81.88 303 SER A CA 1
ATOM 2258 C C . SER A 1 303 ? -7.907 -10.551 21.789 1.00 81.88 303 SER A C 1
ATOM 2260 O O . SER A 1 303 ? -7.376 -10.060 20.796 1.00 81.88 303 SER A O 1
ATOM 2262 N N . GLN A 1 304 ? -9.215 -10.811 21.839 1.00 80.69 304 GLN A N 1
ATOM 2263 C CA . GLN A 1 304 ? -10.139 -10.523 20.738 1.00 80.69 304 GLN A CA 1
ATOM 2264 C C . GLN A 1 304 ? -10.633 -9.070 20.746 1.00 80.69 304 GLN A C 1
ATOM 2266 O O . GLN A 1 304 ? -11.225 -8.607 19.771 1.00 80.69 304 GLN A O 1
ATOM 2271 N N . VAL A 1 305 ? -10.389 -8.335 21.833 1.00 79.62 305 VAL A N 1
ATOM 2272 C CA . VAL A 1 305 ? -10.873 -6.968 22.013 1.00 79.62 305 VAL A CA 1
ATOM 2273 C C . VAL A 1 305 ? -9.861 -5.977 21.450 1.00 79.62 305 VAL A C 1
ATOM 2275 O O . VAL A 1 305 ? -8.737 -5.856 21.943 1.00 79.62 305 VAL A O 1
ATOM 2278 N N . THR A 1 306 ? -10.282 -5.214 20.441 1.00 75.12 306 THR A N 1
ATOM 2279 C CA . THR A 1 306 ? -9.493 -4.087 19.929 1.00 75.12 306 THR A CA 1
ATOM 2280 C C . THR A 1 306 ? -9.651 -2.895 20.873 1.00 75.12 306 THR A C 1
ATOM 2282 O O . THR A 1 306 ? -10.784 -2.456 21.074 1.00 75.12 306 THR A O 1
ATOM 2285 N N . PRO A 1 307 ? -8.561 -2.330 21.428 1.00 76.25 307 PRO A N 1
ATOM 2286 C CA . PRO A 1 307 ? -8.683 -1.162 22.285 1.00 76.25 307 PRO A CA 1
ATOM 2287 C C . PRO A 1 307 ? -9.247 0.003 21.483 1.00 76.25 307 PRO A C 1
ATOM 2289 O O . PRO A 1 307 ? -8.766 0.308 20.392 1.00 76.25 307 PRO A O 1
ATOM 2292 N N . THR A 1 308 ? -10.244 0.676 22.036 1.00 77.50 308 THR A N 1
ATOM 2293 C CA . THR A 1 308 ? -10.766 1.936 21.507 1.00 77.50 308 THR A CA 1
ATOM 2294 C C . THR A 1 308 ? -10.612 3.005 22.570 1.00 77.50 308 THR A C 1
ATOM 2296 O O . THR A 1 308 ? -11.023 2.800 23.709 1.00 77.50 308 THR A O 1
ATOM 2299 N N . ILE A 1 309 ? -10.028 4.137 22.199 1.00 74.25 309 ILE A N 1
ATOM 2300 C CA . ILE A 1 309 ? -9.906 5.322 23.041 1.00 74.25 309 ILE A CA 1
ATOM 2301 C C . ILE A 1 309 ? -11.179 6.143 22.881 1.00 74.25 309 ILE A C 1
ATOM 2303 O O . ILE A 1 309 ? -11.549 6.521 21.769 1.00 74.25 309 ILE A O 1
ATOM 2307 N N . ARG A 1 310 ? -11.856 6.443 23.984 1.00 74.94 310 ARG A N 1
ATOM 2308 C CA . ARG A 1 310 ? -12.993 7.358 23.974 1.00 74.94 310 ARG A CA 1
ATOM 2309 C C . ARG A 1 310 ? -12.500 8.789 23.793 1.00 74.94 310 ARG A C 1
ATOM 2311 O O . ARG A 1 310 ? -11.623 9.258 24.509 1.00 74.94 310 ARG A O 1
ATOM 2318 N N . THR A 1 311 ? -13.057 9.474 22.806 1.00 77.31 311 THR A N 1
ATOM 2319 C CA . THR A 1 311 ? -12.719 10.864 22.488 1.00 77.31 311 THR A CA 1
ATOM 2320 C C . THR A 1 311 ? -13.565 11.832 23.310 1.00 77.31 311 THR A C 1
ATOM 2322 O O . THR A 1 311 ? -14.654 11.486 23.773 1.00 77.31 311 THR A O 1
ATOM 2325 N N . LEU A 1 312 ? -13.106 13.082 23.428 1.00 75.62 312 LEU A N 1
ATOM 2326 C CA . LEU A 1 312 ? -13.881 14.161 24.047 1.00 75.62 312 LEU A CA 1
ATOM 2327 C C . LEU A 1 312 ? -15.245 14.366 23.359 1.00 75.62 312 LEU A C 1
ATOM 2329 O O . LEU A 1 312 ? -16.253 14.571 24.032 1.00 75.62 312 LEU A O 1
ATOM 2333 N N . ALA A 1 313 ? -15.294 14.241 22.029 1.00 73.75 313 ALA A N 1
ATOM 2334 C CA . ALA A 1 313 ? -16.543 14.282 21.267 1.00 73.75 313 ALA A CA 1
ATOM 2335 C C . ALA A 1 313 ? -17.489 13.134 21.663 1.00 73.75 313 ALA A C 1
ATOM 2337 O O . ALA A 1 313 ? -18.686 13.345 21.839 1.00 73.75 313 ALA A O 1
ATOM 2338 N N . GLY A 1 314 ? -16.948 11.933 21.894 1.00 74.38 314 GLY A N 1
ATOM 2339 C CA . GLY A 1 314 ? -17.718 10.797 22.404 1.00 74.38 314 GLY A CA 1
ATOM 2340 C C . GLY A 1 314 ? -18.286 11.028 23.797 1.00 74.38 314 GLY A C 1
ATOM 2341 O O . GLY A 1 314 ? -19.437 10.691 24.059 1.00 74.38 314 GLY A O 1
ATOM 2342 N N . GLN A 1 315 ? -17.521 11.671 24.680 1.00 74.00 315 GLN A N 1
ATOM 2343 C CA . GLN A 1 315 ? -18.016 12.045 26.004 1.00 74.00 315 GLN A CA 1
ATOM 2344 C C . GLN A 1 315 ? -19.201 13.024 25.919 1.00 74.00 315 GLN A C 1
ATOM 2346 O O . GLN A 1 315 ? -20.175 12.862 26.652 1.00 74.00 315 GLN A O 1
ATOM 2351 N N . GLN A 1 316 ? -19.156 13.999 25.006 1.00 75.19 316 GLN A N 1
ATOM 2352 C CA . GLN A 1 316 ? -20.270 14.927 24.763 1.00 75.19 316 GLN A CA 1
ATOM 2353 C C . GLN A 1 316 ? -21.499 14.226 24.177 1.00 75.19 316 GLN A C 1
ATOM 2355 O O . GLN A 1 316 ? -22.625 14.490 24.603 1.00 75.19 316 GLN A O 1
ATOM 2360 N N . LEU A 1 317 ? -21.289 13.301 23.241 1.00 78.56 317 LEU A N 1
ATOM 2361 C CA . LEU A 1 317 ? -22.364 12.543 22.610 1.00 78.56 317 LEU A CA 1
ATOM 2362 C C . LEU A 1 317 ? -23.101 11.653 23.619 1.00 78.56 317 LEU A C 1
ATOM 2364 O O . LEU A 1 317 ? -24.327 11.568 23.590 1.00 78.56 317 LEU A O 1
ATOM 2368 N N . ASP A 1 318 ? -22.376 11.047 24.556 1.00 77.75 318 ASP A N 1
ATOM 2369 C CA . ASP A 1 318 ? -22.990 10.229 25.600 1.00 77.75 318 ASP A CA 1
ATOM 2370 C C . ASP A 1 318 ? -23.701 11.060 26.676 1.00 77.75 318 ASP A C 1
ATOM 2372 O O . ASP A 1 318 ? -24.739 10.624 27.171 1.00 77.75 318 ASP A O 1
ATOM 2376 N N . MET A 1 319 ? -23.228 12.274 26.993 1.00 78.88 319 MET A N 1
ATOM 2377 C CA . MET A 1 319 ? -24.014 13.210 27.813 1.00 78.88 319 MET A CA 1
ATOM 2378 C C . MET A 1 319 ? -25.344 13.546 27.130 1.00 78.88 319 MET A C 1
ATOM 2380 O O . MET A 1 319 ? -26.394 13.422 27.750 1.00 78.88 319 MET A O 1
ATOM 2384 N N . SER A 1 320 ? -25.323 13.840 25.826 1.00 75.31 320 SER A N 1
ATOM 2385 C CA . SER A 1 320 ? -26.547 14.104 25.058 1.00 75.31 320 SER A CA 1
ATOM 2386 C C . SER A 1 320 ? -27.498 12.900 25.020 1.00 75.31 320 SER A C 1
ATOM 2388 O O . SER A 1 320 ? -28.712 13.062 25.159 1.00 75.31 320 SER A O 1
ATOM 2390 N N . ARG A 1 321 ? -26.967 11.677 24.884 1.00 79.12 321 ARG A N 1
ATOM 2391 C CA . ARG A 1 321 ? -27.772 10.446 24.962 1.00 79.12 321 ARG A CA 1
ATOM 2392 C C . ARG A 1 321 ? -28.387 10.247 26.344 1.00 79.12 321 ARG A C 1
ATOM 2394 O O . ARG A 1 321 ? -29.554 9.869 26.427 1.00 79.12 321 ARG A O 1
ATOM 2401 N N . ASN A 1 322 ? -27.636 10.520 27.409 1.00 73.69 322 ASN A N 1
ATOM 2402 C CA . ASN A 1 322 ? -28.154 10.456 28.773 1.00 73.69 322 ASN A CA 1
ATOM 2403 C C . ASN A 1 322 ? -29.269 11.480 29.006 1.00 73.69 322 ASN A C 1
ATOM 2405 O O . ASN A 1 322 ? -30.287 11.122 29.594 1.00 73.69 322 ASN A O 1
ATOM 2409 N N . ASP A 1 323 ? -29.134 12.703 28.491 1.00 71.56 323 ASP A N 1
ATOM 2410 C CA . ASP A 1 323 ? -30.180 13.728 28.593 1.00 71.56 323 ASP A CA 1
ATOM 2411 C C . ASP A 1 323 ? -31.466 13.300 27.869 1.00 71.56 323 ASP A C 1
ATOM 2413 O O . ASP A 1 323 ? -32.576 13.479 28.375 1.00 71.56 323 ASP A O 1
ATOM 2417 N N . GLN A 1 324 ? -31.339 12.671 26.696 1.00 73.06 324 GLN A N 1
ATOM 2418 C CA . GLN A 1 324 ? -32.482 12.125 25.961 1.00 73.06 324 GLN A CA 1
ATOM 2419 C C . GLN A 1 324 ? -33.139 10.947 26.686 1.00 73.06 324 GLN A C 1
ATOM 2421 O O . GLN A 1 324 ? -34.368 10.879 26.738 1.00 73.06 324 GLN A O 1
ATOM 2426 N N . ALA A 1 325 ? -32.348 10.027 27.241 1.00 71.75 325 ALA A N 1
ATOM 2427 C CA . ALA A 1 325 ? -32.861 8.895 28.009 1.00 71.75 325 ALA A CA 1
ATOM 2428 C C . ALA A 1 325 ? -33.589 9.372 29.275 1.00 71.75 325 ALA A C 1
ATOM 2430 O O . ALA A 1 325 ? -34.702 8.924 29.553 1.00 71.75 325 ALA A O 1
ATOM 2431 N N . PHE A 1 326 ? -33.012 10.347 29.983 1.00 78.44 326 PHE A N 1
ATOM 2432 C CA . PHE A 1 326 ? -33.639 10.987 31.134 1.00 78.44 326 PHE A CA 1
ATOM 2433 C C . PHE A 1 326 ? -34.967 11.657 30.758 1.00 78.44 326 PHE A C 1
ATOM 2435 O O . PHE A 1 326 ? -35.978 11.408 31.408 1.00 78.44 326 PHE A O 1
ATOM 2442 N N . ASN A 1 327 ? -35.011 12.438 29.672 1.00 73.62 327 ASN A N 1
ATOM 2443 C CA . ASN A 1 327 ? -36.248 13.085 29.217 1.00 73.62 327 ASN A CA 1
ATOM 2444 C C . ASN A 1 327 ? -37.340 12.086 28.814 1.00 73.62 327 ASN A C 1
ATOM 2446 O O . ASN A 1 327 ? -38.521 12.315 29.088 1.00 73.62 327 ASN A O 1
ATOM 2450 N N . GLN A 1 328 ? -36.969 10.978 28.169 1.00 75.38 328 GLN A N 1
ATOM 2451 C CA . GLN A 1 328 ? -37.919 9.919 27.827 1.00 75.38 328 GLN A CA 1
ATOM 2452 C C . GLN A 1 328 ? -38.490 9.257 29.077 1.00 75.38 328 GLN A C 1
ATOM 2454 O O . GLN A 1 328 ? -39.697 9.030 29.145 1.00 75.38 328 GLN A O 1
ATOM 2459 N N . GLN A 1 329 ? -37.643 8.977 30.068 1.00 71.56 329 GLN A N 1
ATOM 2460 C CA . GLN A 1 329 ? -38.083 8.383 31.323 1.00 71.56 329 GLN A CA 1
ATOM 2461 C C . GLN A 1 329 ? -38.969 9.345 32.118 1.00 71.56 329 GLN A C 1
ATOM 2463 O O . GLN A 1 329 ? -40.067 8.978 32.521 1.00 71.56 329 GLN A O 1
ATOM 2468 N N . PHE A 1 330 ? -38.573 10.611 32.220 1.00 77.94 330 PHE A N 1
ATOM 2469 C CA . PHE A 1 330 ? -39.373 11.644 32.868 1.00 77.94 330 PHE A CA 1
ATOM 2470 C C . PHE A 1 330 ? -40.745 11.835 32.200 1.00 77.94 330 PHE A C 1
ATOM 2472 O O . PHE A 1 330 ? -41.757 11.990 32.881 1.00 77.94 330 PHE A O 1
ATOM 2479 N N . SER A 1 331 ? -40.810 11.772 30.867 1.00 75.31 331 SER A N 1
ATOM 2480 C CA . SER A 1 331 ? -42.079 11.855 30.128 1.00 75.31 331 SER A CA 1
ATOM 2481 C C . SER A 1 331 ? -42.986 10.648 30.396 1.00 75.31 331 SER A C 1
ATOM 2483 O O . SER A 1 331 ? -44.198 10.808 30.547 1.00 75.31 331 SER A O 1
ATOM 2485 N N . GLN A 1 332 ? -42.412 9.444 30.486 1.00 76.44 332 GLN A N 1
ATOM 2486 C CA . GLN A 1 332 ? -43.152 8.232 30.851 1.00 76.44 332 GLN A CA 1
ATOM 2487 C C . GLN A 1 332 ? -43.689 8.312 32.281 1.00 76.44 332 GLN A C 1
ATOM 2489 O O . GLN A 1 332 ? -44.857 7.996 32.508 1.00 76.44 332 GLN A O 1
ATOM 2494 N N . AS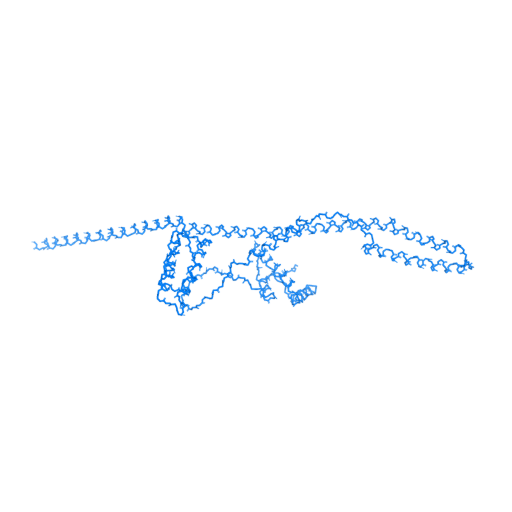P A 1 333 ? -42.877 8.802 33.216 1.00 72.44 333 ASP A N 1
ATOM 2495 C CA . ASP A 1 333 ? -43.278 8.984 34.610 1.00 72.44 333 ASP A CA 1
ATOM 2496 C C . ASP A 1 333 ? -44.405 10.017 34.734 1.00 72.44 333 ASP A C 1
ATOM 2498 O O . ASP A 1 333 ? -45.376 9.788 35.456 1.00 72.44 333 ASP A O 1
ATOM 2502 N N . GLN A 1 334 ? -44.353 11.116 33.970 1.00 74.12 334 GLN A N 1
ATOM 2503 C CA . GLN A 1 334 ? -45.455 12.080 33.919 1.00 74.12 334 GLN A CA 1
ATOM 2504 C C . GLN A 1 334 ? -46.747 11.473 33.369 1.00 74.12 334 GLN A C 1
ATOM 2506 O O . GLN A 1 334 ? -47.819 11.716 33.925 1.00 74.12 334 GLN A O 1
ATOM 2511 N N . PHE A 1 335 ? -46.664 10.672 32.306 1.00 82.31 335 PHE A N 1
ATOM 2512 C CA . PHE A 1 335 ? -47.839 10.008 31.746 1.00 82.31 335 PHE A CA 1
ATOM 2513 C C . PHE A 1 335 ? -48.429 8.979 32.722 1.00 82.31 335 PHE A C 1
ATOM 2515 O O . PHE A 1 335 ? -49.644 8.931 32.921 1.00 82.31 335 PHE A O 1
ATOM 2522 N N . ALA A 1 336 ? -47.577 8.192 33.386 1.00 76.38 336 ALA A N 1
ATOM 2523 C CA . ALA A 1 336 ? -47.993 7.250 34.421 1.00 76.38 336 ALA A CA 1
ATOM 2524 C C . ALA A 1 336 ? -48.666 7.970 35.600 1.00 76.38 336 ALA A C 1
ATOM 2526 O O . ALA A 1 336 ? -49.710 7.525 36.082 1.00 76.38 336 ALA A O 1
ATOM 2527 N N . TYR A 1 337 ? -48.114 9.111 36.017 1.00 79.69 337 TYR A N 1
ATOM 2528 C CA . TYR A 1 337 ? -48.678 9.930 37.084 1.00 79.69 337 TYR A CA 1
ATOM 2529 C C . TYR A 1 337 ? -50.040 10.529 36.704 1.00 79.69 337 TYR A C 1
ATOM 2531 O O . TYR A 1 337 ? -50.982 10.457 37.493 1.00 79.69 337 TYR A O 1
ATOM 2539 N N . GLN A 1 338 ? -50.185 11.065 35.487 1.00 76.81 338 GLN A N 1
ATOM 2540 C CA . GLN A 1 338 ? -51.471 11.574 34.987 1.00 76.81 338 GLN A CA 1
ATOM 2541 C C . GLN A 1 338 ? -52.529 10.470 34.937 1.00 76.81 338 GLN A C 1
ATOM 2543 O O . GLN A 1 338 ? -53.609 10.633 35.496 1.00 76.81 338 GLN A O 1
ATOM 2548 N N . LYS A 1 339 ? -52.188 9.300 34.388 1.00 83.56 339 LYS A N 1
ATOM 2549 C CA . LYS A 1 339 ? -53.100 8.151 34.330 1.00 83.56 339 LYS A CA 1
ATOM 2550 C C . LYS A 1 339 ? -53.550 7.686 35.718 1.00 83.56 339 LYS A C 1
ATOM 2552 O O . LYS A 1 339 ? -54.716 7.346 35.906 1.00 83.56 339 LYS A O 1
ATOM 2557 N N . ALA A 1 340 ? -52.640 7.664 36.693 1.00 80.56 340 ALA A N 1
ATOM 2558 C CA . ALA A 1 340 ? -52.977 7.321 38.072 1.00 80.56 340 ALA A CA 1
ATOM 2559 C C . ALA A 1 340 ? -53.923 8.359 38.697 1.00 80.56 340 ALA A C 1
ATOM 2561 O O . ALA A 1 340 ? -54.879 7.992 39.380 1.00 80.56 340 ALA A O 1
ATOM 2562 N N . ARG A 1 341 ? -53.691 9.648 38.432 1.00 83.06 341 ARG A N 1
ATOM 2563 C CA . ARG A 1 341 ? -54.551 10.737 38.905 1.00 83.06 341 ARG A CA 1
ATOM 2564 C C . ARG A 1 341 ? -55.959 10.654 38.314 1.00 83.06 341 ARG A C 1
ATOM 2566 O O . ARG A 1 341 ? -56.925 10.767 39.066 1.00 83.06 341 ARG A O 1
ATOM 2573 N N . ASP A 1 342 ? -56.071 10.420 37.011 1.00 85.44 342 ASP A N 1
ATOM 2574 C CA . ASP A 1 342 ? -57.362 10.292 36.329 1.00 85.44 342 ASP A CA 1
ATOM 2575 C C . ASP A 1 342 ? -58.138 9.079 36.856 1.00 85.44 342 ASP A C 1
ATOM 2577 O O . ASP A 1 342 ? -59.313 9.200 37.186 1.00 85.44 342 ASP A O 1
ATOM 2581 N N . ALA A 1 343 ? -57.466 7.944 37.083 1.00 85.38 343 ALA A N 1
ATOM 2582 C CA . ALA A 1 343 ? -58.092 6.762 37.676 1.00 85.38 343 ALA A CA 1
ATOM 2583 C C . ALA A 1 343 ? -58.654 7.019 39.089 1.00 85.38 343 ALA A C 1
ATOM 2585 O O . ALA A 1 343 ? -59.721 6.506 39.432 1.00 85.38 343 ALA A O 1
ATOM 2586 N N . ILE A 1 344 ? -57.962 7.818 39.911 1.00 85.12 344 ILE A N 1
ATOM 2587 C CA . ILE A 1 344 ? -58.456 8.218 41.239 1.00 85.12 344 ILE A CA 1
ATOM 2588 C C . ILE A 1 344 ? -59.674 9.138 41.102 1.00 85.12 344 ILE A C 1
ATOM 2590 O O . ILE A 1 344 ? -60.665 8.948 41.809 1.00 85.12 344 ILE A O 1
ATOM 2594 N N . SER A 1 345 ? -59.618 10.114 40.192 1.00 86.62 345 SER A N 1
ATOM 2595 C CA . SER A 1 345 ? -60.741 11.015 39.909 1.00 86.62 345 SER A CA 1
ATOM 2596 C C . SER A 1 345 ? -61.976 10.229 39.461 1.00 86.62 345 SER A C 1
ATOM 2598 O O . SER A 1 345 ? -63.050 10.386 40.039 1.00 86.62 345 SER A O 1
ATOM 2600 N N . ASP A 1 346 ? -61.822 9.311 38.507 1.00 89.00 346 ASP A N 1
ATOM 2601 C CA . ASP A 1 346 ? -62.908 8.470 37.997 1.00 89.00 346 ASP A CA 1
ATOM 2602 C C . ASP A 1 346 ? -63.535 7.598 39.093 1.00 89.00 346 ASP A C 1
ATOM 2604 O O . ASP A 1 346 ? -64.758 7.448 39.153 1.00 89.00 346 ASP A O 1
ATOM 2608 N N . GLN A 1 347 ? -62.725 7.051 40.007 1.00 88.56 347 GLN A N 1
ATOM 2609 C CA . GLN A 1 347 ? -63.234 6.304 41.162 1.00 88.56 347 GLN A CA 1
ATOM 2610 C C . GLN A 1 347 ? -64.078 7.180 42.098 1.00 88.56 347 GLN A C 1
ATOM 2612 O O . GLN A 1 347 ? -65.120 6.727 42.578 1.00 88.56 347 GLN A O 1
ATOM 2617 N N . GLN A 1 348 ? -63.665 8.427 42.341 1.00 85.12 348 GLN A N 1
ATOM 2618 C CA . GLN A 1 348 ? -64.431 9.367 43.165 1.00 85.12 348 GLN A CA 1
ATOM 2619 C C . GLN A 1 348 ? -65.753 9.759 42.500 1.00 85.12 348 GLN A C 1
ATOM 2621 O O . GLN A 1 348 ? -66.797 9.727 43.155 1.00 85.12 348 GLN A O 1
ATOM 2626 N N . TRP A 1 349 ? -65.730 10.065 41.200 1.00 88.12 349 TRP A N 1
ATOM 2627 C CA . TRP A 1 349 ? -66.936 10.371 40.427 1.00 88.12 349 TRP A CA 1
ATOM 2628 C C . TRP A 1 349 ? -67.926 9.214 40.431 1.00 88.12 349 TRP A C 1
ATOM 2630 O O . TRP A 1 349 ? -69.117 9.414 40.667 1.00 88.12 349 TRP A O 1
ATOM 2640 N N . ARG A 1 350 ? -67.433 7.990 40.239 1.00 89.19 350 ARG A N 1
ATOM 2641 C CA . ARG A 1 350 ? -68.263 6.787 40.278 1.00 89.19 350 ARG A CA 1
ATOM 2642 C C . ARG A 1 350 ? -68.918 6.584 41.645 1.00 89.19 350 ARG A C 1
ATOM 2644 O O . ARG A 1 350 ? -70.108 6.303 41.705 1.00 89.19 350 ARG A O 1
ATOM 2651 N N . ALA A 1 351 ? -68.182 6.795 42.737 1.00 90.06 351 ALA A N 1
ATOM 2652 C CA . ALA A 1 351 ? -68.734 6.689 44.088 1.00 90.06 351 ALA A CA 1
ATOM 2653 C C . ALA A 1 351 ? -69.826 7.739 44.376 1.00 90.06 351 ALA A C 1
ATOM 2655 O O . ALA A 1 351 ? -70.831 7.417 45.010 1.00 90.06 351 ALA A O 1
ATOM 2656 N N . GLN A 1 352 ? -69.654 8.979 43.901 1.00 87.94 352 GLN A N 1
ATOM 2657 C CA . GLN A 1 352 ? -70.668 10.033 44.036 1.00 87.94 352 GLN A CA 1
ATOM 2658 C C . GLN A 1 352 ? -71.914 9.741 43.196 1.00 87.94 352 GLN A C 1
ATOM 2660 O O . GLN A 1 352 ? -73.035 9.923 43.669 1.00 87.94 352 GLN A O 1
ATOM 2665 N N . PHE A 1 353 ? -71.724 9.254 41.970 1.00 91.75 353 PHE A N 1
ATOM 2666 C CA . PHE A 1 353 ? -72.820 8.855 41.093 1.00 91.75 353 PHE A CA 1
ATOM 2667 C C . PHE A 1 353 ? -73.633 7.698 41.691 1.00 91.75 353 PHE A C 1
ATOM 2669 O O . PHE A 1 353 ? -74.857 7.760 41.757 1.00 91.75 353 PHE A O 1
ATOM 2676 N N . ASP A 1 354 ? -72.968 6.667 42.213 1.00 91.56 354 ASP A N 1
ATOM 2677 C CA . ASP A 1 354 ? -73.651 5.542 42.861 1.00 91.56 354 ASP A CA 1
ATOM 2678 C C . ASP A 1 354 ? -74.443 5.980 44.112 1.00 91.56 354 ASP A C 1
ATOM 2680 O O . ASP A 1 354 ? -75.468 5.378 44.441 1.00 91.56 354 ASP A O 1
ATOM 2684 N N . GLN A 1 355 ? -73.998 7.028 44.819 1.00 84.94 355 GLN A N 1
ATOM 2685 C CA . GLN A 1 355 ? -74.752 7.624 45.928 1.00 84.94 355 GLN A CA 1
ATOM 2686 C C . GLN A 1 355 ? -75.977 8.410 45.457 1.00 84.94 355 GLN A C 1
ATOM 2688 O O . GLN A 1 355 ? -77.023 8.299 46.094 1.00 84.94 355 GLN A O 1
ATOM 2693 N N . SER A 1 356 ? -75.876 9.180 44.369 1.00 87.19 356 SER A N 1
ATOM 2694 C CA . SER A 1 356 ? -77.005 9.969 43.861 1.00 87.19 356 SER A CA 1
ATOM 2695 C C . SER A 1 356 ? -78.111 9.098 43.268 1.00 87.19 356 SER A C 1
ATOM 2697 O O . SER A 1 356 ? -79.276 9.433 43.419 1.00 87.19 356 SER A O 1
ATOM 2699 N N . VAL A 1 357 ? -77.769 7.958 42.659 1.00 86.56 357 VAL A N 1
ATOM 2700 C CA . VAL A 1 357 ? -78.749 6.994 42.123 1.00 86.56 357 VAL A CA 1
ATOM 2701 C C . VAL A 1 357 ? -79.510 6.245 43.230 1.00 86.56 357 VAL A C 1
ATOM 2703 O O . VAL A 1 357 ? -80.582 5.699 42.979 1.00 86.56 357 VAL A O 1
ATOM 2706 N N . ARG A 1 358 ? -78.966 6.178 44.453 1.00 82.81 358 ARG A N 1
ATOM 2707 C CA . ARG A 1 358 ? -79.600 5.494 45.597 1.00 82.81 358 ARG A CA 1
ATOM 2708 C C . ARG A 1 358 ? -80.549 6.373 46.417 1.00 82.81 358 ARG A C 1
ATOM 2710 O O . ARG A 1 358 ? -81.262 5.816 47.252 1.00 82.81 358 ARG A O 1
ATOM 2717 N N . GLN A 1 359 ? -80.502 7.692 46.245 1.00 66.44 359 GLN A N 1
ATOM 2718 C CA . GLN A 1 359 ? -81.444 8.641 46.853 1.00 66.44 359 GLN A CA 1
ATOM 2719 C C . GLN A 1 359 ? -82.660 8.812 45.949 1.00 66.44 359 GLN A C 1
ATOM 2721 O O . GLN A 1 359 ? -83.762 8.992 46.512 1.00 66.44 359 GLN A O 1
#

Foldseek 3Di:
DDPPCCPQPDDDCVPDDPVVVVVVVVLLVCLVPDPVSLVVVLVVLVVVLVVCVVVVHHSVVSVCCNCPRSVDDPPDDDDDDDDDDDDDDDDDDDDDDDPDLVVVLVVLVVVLVVLVPPDDDPDDDDLVPDPQLVVLVVVLVVQLVVQLVVLLVVCVVVVNNPPVVSVVVSVVSSCVSVVCSVPPVVVVVSVVSVVVVVVVVVVSVVVSVVSVVVSVVSVVVVVVVVVVQVVVCLVQQKHQDDPVLVVLLVVLLVLLVVLPDPPDDPVNNVVSLVVSVVSLVVLVVQQWDSVQSHPPHHSVSSVVDGTIGGHPSNVVVVVVVVVVVVVVVVVVVVVVVVVVVVVVVVVVVVVVVVVVVVD

Organism: NCBI:txid1572857

Radius of gyration: 42.36 Å; chains: 1; bounding box: 136×39×116 Å